Protein AF-A0A0P4WIZ4-F1 (afdb_monomer_lite)

InterPro domains:
  IPR006671 Cyclin, N-terminal [PF00134] (93-213)
  IPR013763 Cyclin-like domain [SM00385] (106-208)
  IPR036915 Cyclin-like superfamily [SSF47954] (73-216)
  IPR043198 Cyclin/Cyclin-like subunit Ssn8 [PTHR10026] (83-232)

Organism: Scylla olivacea (NCBI:txid85551)

Radius of gyration: 21.42 Å; chains: 1; bounding box: 44×54×76 Å

Foldseek 3Di:
DDDDDPPPPVVVVVVCVVVVVVVVVVVLQPDQDPPVPPVVVVVVVVVVVPPPDDDDDDDDDPDPPPDPDLDLDDDDDDPVLVPPAQQVVVPDDPVVVVVLLVVLLVLLVQLCVQVVHDPQLSVLLSSLLVLVRSQHHCVVQPSLLLSLLSSQVSCVVVVNHDDSQSSVQSSVQVVCSSNVHDNDGDDPDPVVVVSSVSSVVSNVVSCVSCVVSSDDDDCLVVVVVVCVVVVVVVPVVVNVVD

Secondary structure (DSSP, 8-state):
--PPP--HHHHHHHHHHHHHHHHHHHHHHHS-------TTHHHHHHHTTS-------PPPP----------SS--PPPGGGTSS-HHHHTT--HHHHHHHHHHHHHHHHHHHHHTT--HHHHHHHHHHHHHHHHHS-TTTS-HHHHHHHHHHHHHHHTT----HHHHHHHHHHHHHHHTT----PPP--HHHHHHHHHHHHHHHHHHHHTTT------THHHHHHHHHHTT-TT-HHHHT--

Structure (mmCIF, N/CA/C/O backbone):
data_AF-A0A0P4WIZ4-F1
#
_entry.id   AF-A0A0P4WIZ4-F1
#
loop_
_atom_site.group_PDB
_atom_site.id
_atom_site.type_symbol
_atom_site.label_atom_id
_atom_site.label_alt_id
_atom_site.label_comp_id
_atom_site.label_asym_id
_atom_site.label_entity_id
_atom_site.label_seq_id
_atom_site.pdbx_PDB_ins_code
_atom_site.Cartn_x
_atom_site.Cartn_y
_atom_site.Cartn_z
_atom_site.occupancy
_atom_site.B_iso_or_equiv
_atom_site.auth_seq_id
_atom_site.auth_comp_id
_atom_site.auth_asym_id
_atom_site.auth_atom_id
_atom_site.pdbx_PDB_model_num
ATOM 1 N N . MET A 1 1 ? -12.189 -2.101 -55.690 1.00 32.00 1 MET A N 1
ATOM 2 C CA . MET A 1 1 ? -12.088 -2.710 -54.347 1.00 32.00 1 MET A CA 1
ATOM 3 C C . MET A 1 1 ? -11.033 -1.960 -53.549 1.00 32.00 1 MET A C 1
ATOM 5 O O . MET A 1 1 ? -9.857 -2.083 -53.854 1.00 32.00 1 MET A O 1
ATOM 9 N N . LYS A 1 2 ? -11.453 -1.114 -52.605 1.00 27.19 2 LYS A N 1
ATOM 10 C CA . LYS A 1 2 ? -10.598 -0.517 -51.571 1.00 27.19 2 LYS A CA 1
ATOM 11 C C . LYS A 1 2 ? -11.363 -0.687 -50.261 1.00 27.19 2 LYS A C 1
ATOM 13 O O . LYS A 1 2 ? -12.400 -0.053 -50.097 1.00 27.19 2 LYS A O 1
ATOM 18 N N . GLU A 1 3 ? -10.903 -1.581 -49.394 1.00 29.23 3 GLU A N 1
ATOM 19 C CA . GLU A 1 3 ? -11.363 -1.649 -48.008 1.00 29.23 3 GLU A CA 1
ATOM 20 C C . GLU A 1 3 ? -10.510 -0.689 -47.179 1.00 29.23 3 GLU A C 1
ATOM 22 O O . GLU A 1 3 ? -9.286 -0.803 -47.111 1.00 29.23 3 GLU A O 1
ATOM 27 N N . SER A 1 4 ? -11.174 0.311 -46.611 1.00 31.19 4 SER A N 1
ATOM 28 C CA . SER A 1 4 ? -10.582 1.344 -45.770 1.00 31.19 4 SER A CA 1
ATOM 29 C C . SER A 1 4 ? -10.621 0.884 -44.312 1.00 31.19 4 SER A C 1
ATOM 31 O O . SER A 1 4 ? -11.685 0.582 -43.778 1.00 31.19 4 SER A O 1
ATOM 33 N N . TYR A 1 5 ? -9.452 0.852 -43.675 1.00 32.22 5 TYR A N 1
ATOM 34 C CA . TYR A 1 5 ? -9.234 0.531 -42.264 1.00 32.22 5 TYR A CA 1
ATOM 35 C C . TYR A 1 5 ? -10.116 1.367 -41.312 1.00 32.22 5 TYR A C 1
ATOM 37 O O . TYR A 1 5 ? -9.926 2.575 -41.164 1.00 32.22 5 TYR A O 1
ATOM 45 N N . VAL A 1 6 ? -11.009 0.701 -40.575 1.00 34.66 6 VAL A N 1
ATOM 46 C CA . VAL A 1 6 ? -11.726 1.243 -39.406 1.00 34.66 6 VAL A CA 1
ATOM 47 C C . VAL A 1 6 ? -10.844 1.048 -38.162 1.00 34.66 6 VAL A C 1
ATOM 49 O O . VAL A 1 6 ? -11.089 0.184 -37.327 1.00 34.66 6 VAL A O 1
ATOM 52 N N . GLY A 1 7 ? -9.735 1.791 -38.079 1.00 33.69 7 GLY A N 1
ATOM 53 C CA . GLY A 1 7 ? -8.765 1.701 -36.970 1.00 33.69 7 GLY A CA 1
ATOM 54 C C . GLY A 1 7 ? -8.746 2.904 -36.016 1.00 33.69 7 GLY A C 1
ATOM 55 O O . GLY A 1 7 ? -8.224 2.803 -34.910 1.00 33.69 7 GLY A O 1
ATOM 56 N N . GLY A 1 8 ? -9.323 4.046 -36.411 1.00 32.72 8 GLY A N 1
ATOM 57 C CA . GLY A 1 8 ? -9.139 5.325 -35.705 1.00 32.72 8 GLY A CA 1
ATOM 58 C C . GLY A 1 8 ? -10.078 5.593 -34.520 1.00 32.72 8 GLY A C 1
ATOM 59 O O . GLY A 1 8 ? -9.739 6.375 -33.627 1.00 32.72 8 GLY A O 1
ATOM 60 N N . ASP A 1 9 ? -11.249 4.954 -34.467 1.00 36.62 9 ASP A N 1
ATOM 61 C CA . ASP A 1 9 ? -12.305 5.351 -33.522 1.00 36.62 9 ASP A CA 1
ATOM 62 C C . ASP A 1 9 ? -12.136 4.764 -32.109 1.00 36.62 9 ASP A C 1
ATOM 64 O O . ASP A 1 9 ? -12.528 5.388 -31.116 1.00 36.62 9 ASP A O 1
ATOM 68 N N . CYS A 1 10 ? -11.474 3.609 -31.969 1.00 36.19 10 CYS A N 1
ATOM 69 C CA . CYS A 1 10 ? -11.287 2.954 -30.668 1.00 36.19 10 CYS A CA 1
ATOM 70 C C . CYS A 1 10 ? -10.219 3.653 -29.800 1.00 36.19 10 CYS A C 1
ATOM 72 O O . CYS A 1 10 ? -10.404 3.822 -28.589 1.00 36.19 10 CYS A O 1
ATOM 74 N N . GLU A 1 11 ? -9.129 4.144 -30.401 1.00 34.72 11 GLU A N 1
ATOM 75 C CA . GLU A 1 11 ? -8.089 4.897 -29.682 1.00 34.72 11 GLU A CA 1
ATOM 76 C C . GLU A 1 11 ? -8.573 6.282 -29.253 1.00 34.72 11 GLU A C 1
ATOM 78 O O . GLU A 1 11 ? -8.335 6.704 -28.117 1.00 34.72 11 GLU A O 1
ATOM 83 N N . ARG A 1 12 ? -9.357 6.955 -30.102 1.00 33.81 12 ARG A N 1
ATOM 84 C CA . ARG A 1 12 ? -9.964 8.254 -29.781 1.00 33.81 12 ARG A CA 1
ATOM 85 C C . ARG A 1 12 ? -10.998 8.131 -28.649 1.00 33.81 12 ARG A C 1
ATOM 87 O O . ARG A 1 12 ? -11.072 9.013 -27.791 1.00 33.81 12 ARG A O 1
ATOM 94 N N . ALA A 1 13 ? -11.720 7.007 -28.564 1.00 36.38 13 ALA A N 1
ATOM 95 C CA . ALA A 1 13 ? -12.626 6.693 -27.454 1.00 36.38 13 ALA A CA 1
ATOM 96 C C . ALA A 1 13 ? -11.893 6.348 -26.139 1.00 36.38 13 ALA A C 1
ATOM 98 O O . ALA A 1 13 ? -12.380 6.694 -25.059 1.00 36.38 13 ALA A O 1
ATOM 99 N N . ARG A 1 14 ? -10.715 5.708 -26.197 1.00 35.19 14 ARG A N 1
ATOM 100 C CA . ARG A 1 14 ? -9.859 5.453 -25.017 1.00 35.19 14 ARG A CA 1
ATOM 101 C C . ARG A 1 14 ? -9.160 6.720 -24.524 1.00 35.19 14 ARG A C 1
ATOM 103 O O . ARG A 1 14 ? -9.081 6.923 -23.313 1.00 35.19 14 ARG A O 1
ATOM 110 N N . GLY A 1 15 ? -8.723 7.589 -25.436 1.00 32.75 15 GLY A N 1
ATOM 111 C CA . GLY A 1 15 ? -8.164 8.909 -25.130 1.00 32.75 15 GLY A CA 1
ATOM 112 C C . GLY A 1 15 ? -9.187 9.829 -24.467 1.00 32.75 15 GLY A C 1
ATOM 113 O O . GLY A 1 15 ? -8.895 10.406 -23.420 1.00 32.75 15 GLY A O 1
ATOM 114 N N . LYS A 1 16 ? -10.424 9.867 -24.986 1.00 33.25 16 LYS A N 1
ATOM 115 C CA . LYS A 1 16 ? -11.542 10.573 -24.342 1.00 33.25 16 LYS A CA 1
ATOM 116 C C . LYS A 1 16 ? -11.893 9.969 -22.982 1.00 33.25 16 LYS A C 1
ATOM 118 O O . LYS A 1 16 ? -11.977 10.721 -22.029 1.00 33.25 16 LYS A O 1
ATOM 123 N N . ARG A 1 17 ? -11.967 8.639 -22.817 1.00 35.09 17 ARG A N 1
ATOM 124 C CA . ARG A 1 17 ? -12.205 8.016 -21.492 1.00 35.09 17 ARG A CA 1
ATOM 125 C C . ARG A 1 17 ? -11.068 8.247 -20.489 1.00 35.09 17 ARG A C 1
ATOM 127 O O . ARG A 1 17 ? -11.355 8.388 -19.310 1.00 35.09 17 ARG A O 1
ATOM 134 N N . ARG A 1 18 ? -9.799 8.312 -20.912 1.00 33.69 18 ARG A N 1
ATOM 135 C CA . ARG A 1 18 ? -8.653 8.658 -20.042 1.00 33.69 18 ARG A CA 1
ATOM 136 C C . ARG A 1 18 ? -8.609 10.142 -19.685 1.00 33.69 18 ARG A C 1
ATOM 138 O O . ARG A 1 18 ? -8.326 10.457 -18.538 1.00 33.69 18 ARG A O 1
ATOM 145 N N . SER A 1 19 ? -8.890 11.031 -20.638 1.00 32.50 19 SER A N 1
ATOM 146 C CA . SER A 1 19 ? -8.990 12.478 -20.406 1.00 32.50 19 SER A CA 1
ATOM 147 C C . SER A 1 19 ? -10.199 12.814 -19.537 1.00 32.50 19 SER A C 1
ATOM 149 O O . SER A 1 19 ? -10.074 13.612 -18.622 1.00 32.50 19 SER A O 1
ATOM 151 N N . GLN A 1 20 ? -11.323 12.130 -19.741 1.00 34.91 20 GLN A N 1
ATOM 152 C CA . GLN A 1 20 ? -12.536 12.281 -18.949 1.00 34.91 20 GLN A CA 1
ATOM 153 C C . GLN A 1 20 ? -12.377 11.639 -17.570 1.00 34.91 20 GLN A C 1
ATOM 155 O O . GLN A 1 20 ? -12.787 12.254 -16.607 1.00 34.91 20 GLN A O 1
ATOM 160 N N . ARG A 1 21 ? -11.667 10.506 -17.426 1.00 40.16 21 ARG A N 1
ATOM 161 C CA . ARG A 1 21 ? -11.271 9.965 -16.110 1.00 40.16 21 ARG A CA 1
ATOM 162 C C . ARG A 1 21 ? -10.262 10.849 -15.385 1.00 40.16 21 ARG A C 1
ATOM 164 O O . ARG A 1 21 ? -10.418 11.003 -14.188 1.00 40.16 21 ARG A O 1
ATOM 171 N N . ARG A 1 22 ? -9.279 11.450 -16.074 1.00 34.66 22 ARG A N 1
ATOM 172 C CA . ARG A 1 22 ? -8.368 12.457 -15.491 1.00 34.66 22 ARG A CA 1
ATOM 173 C C . ARG A 1 22 ? -9.123 13.716 -15.077 1.00 34.66 22 ARG A C 1
ATOM 175 O O . ARG A 1 22 ? -8.938 14.151 -13.962 1.00 34.66 22 ARG A O 1
ATOM 182 N N . ALA A 1 23 ? -10.039 14.220 -15.901 1.00 33.41 23 ALA A N 1
ATOM 183 C CA . ALA A 1 23 ? -10.891 15.355 -15.554 1.00 33.41 23 ALA A CA 1
ATOM 184 C C . ALA A 1 23 ? -11.887 15.023 -14.426 1.00 33.41 23 ALA A C 1
ATOM 186 O O . ALA A 1 23 ? -12.149 15.872 -13.587 1.00 33.41 23 ALA A O 1
ATOM 187 N N . SER A 1 24 ? -12.408 13.791 -14.354 1.00 34.28 24 SER A N 1
ATOM 188 C CA . SER A 1 24 ? -13.222 13.301 -13.233 1.00 34.28 24 SER A CA 1
ATOM 189 C C . SER A 1 24 ? -12.393 13.116 -11.961 1.00 34.28 24 SER A C 1
ATOM 191 O O . SER A 1 24 ? -12.887 13.416 -10.883 1.00 34.28 24 SER A O 1
ATOM 193 N N . LEU A 1 25 ? -11.139 12.668 -12.077 1.00 37.59 25 LEU A N 1
ATOM 194 C CA . LEU A 1 25 ? -10.172 12.578 -10.980 1.00 37.59 25 LEU A CA 1
ATOM 195 C C . LEU A 1 25 ? -9.767 13.963 -10.480 1.00 37.59 25 LEU A C 1
ATOM 197 O O . LEU A 1 25 ? -9.796 14.187 -9.279 1.00 37.59 25 LEU A O 1
ATOM 201 N N . ASP A 1 26 ? -9.484 14.907 -11.374 1.00 33.28 26 ASP A N 1
ATOM 202 C CA . ASP A 1 26 ? -9.168 16.298 -11.042 1.00 33.28 26 ASP A CA 1
ATOM 203 C C . ASP A 1 26 ? -10.401 17.024 -10.465 1.00 33.28 26 ASP A C 1
ATOM 205 O O . ASP A 1 26 ? -10.274 17.820 -9.534 1.00 33.28 26 ASP A O 1
ATOM 209 N N . ALA A 1 27 ? -11.617 16.695 -10.918 1.00 36.16 27 ALA A N 1
ATOM 210 C CA . ALA A 1 27 ? -12.875 17.143 -10.307 1.00 36.16 27 ALA A CA 1
ATOM 211 C C . ALA A 1 27 ? -13.125 16.514 -8.917 1.00 36.16 27 ALA A C 1
ATOM 213 O O . ALA A 1 27 ? -13.600 17.195 -8.007 1.00 36.16 27 ALA A O 1
ATOM 214 N N . LEU A 1 28 ? -12.757 15.244 -8.711 1.00 37.84 28 LEU A N 1
ATOM 215 C CA . LEU A 1 28 ? -12.776 14.560 -7.406 1.00 37.84 28 LEU A CA 1
ATOM 216 C C . LEU A 1 28 ? -11.660 15.045 -6.459 1.00 37.84 28 LEU A C 1
ATOM 218 O O . LEU A 1 28 ? -11.806 14.940 -5.243 1.00 37.84 28 LEU A O 1
ATOM 222 N N . LEU A 1 29 ? -10.559 15.572 -7.000 1.00 37.12 29 LEU A N 1
ATOM 223 C CA . LEU A 1 29 ? -9.409 16.114 -6.265 1.00 37.12 29 LEU A CA 1
ATOM 224 C C . LEU A 1 29 ? -9.559 17.610 -5.931 1.00 37.12 29 LEU A C 1
ATOM 226 O O . LEU A 1 29 ? -8.948 18.065 -4.967 1.00 37.12 29 LEU A O 1
ATOM 230 N N . SER A 1 30 ? -10.363 18.364 -6.693 1.00 32.72 30 SER A N 1
ATOM 231 C CA . SER A 1 30 ? -10.666 19.792 -6.464 1.00 32.72 30 SER A CA 1
ATOM 232 C C . SER A 1 30 ? -11.933 20.037 -5.643 1.00 32.72 30 SER A C 1
ATOM 234 O O . SER A 1 30 ? -12.129 21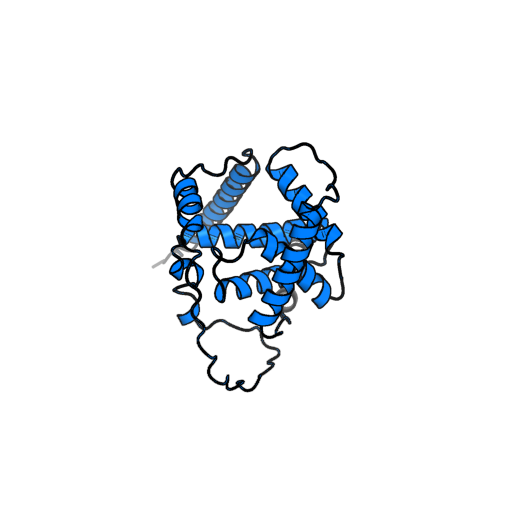.133 -5.119 1.00 32.72 30 SER A O 1
ATOM 236 N N . SER A 1 31 ? -12.782 19.024 -5.484 1.00 28.67 31 SER A N 1
ATOM 237 C CA . SER A 1 31 ? -13.931 19.102 -4.589 1.00 28.67 31 SER A CA 1
ATOM 238 C C . SER A 1 31 ? -13.449 18.934 -3.143 1.00 28.67 31 SER A C 1
ATOM 240 O O . SER A 1 31 ? -12.803 17.923 -2.850 1.00 28.67 31 SER A O 1
ATOM 242 N N . PRO A 1 32 ? -13.758 19.856 -2.205 1.00 29.59 32 PRO A N 1
ATOM 243 C CA . PRO A 1 32 ? -13.572 19.558 -0.790 1.00 29.59 32 PRO A CA 1
ATOM 244 C C . PRO A 1 32 ? -14.355 18.277 -0.517 1.00 29.59 32 PRO A C 1
ATOM 246 O O . PRO A 1 32 ? -15.504 18.192 -0.946 1.00 29.59 32 PRO A O 1
ATOM 249 N N . LEU A 1 33 ? -13.718 17.285 0.116 1.00 33.72 33 LEU A N 1
ATOM 250 C CA . LEU A 1 33 ? -14.266 15.974 0.486 1.00 33.72 33 LEU A CA 1
ATOM 251 C C . LEU A 1 33 ? -15.631 16.092 1.193 1.00 33.72 33 LEU A C 1
ATOM 253 O O . LEU A 1 33 ? -15.787 15.875 2.392 1.00 33.72 33 LEU A O 1
ATOM 257 N N . THR A 1 34 ? -16.670 16.352 0.419 1.00 28.61 34 THR A N 1
ATOM 258 C CA . THR A 1 34 ? -17.903 15.628 0.556 1.00 28.61 34 THR A CA 1
ATOM 259 C C . THR A 1 34 ? -17.571 14.277 -0.052 1.00 28.61 34 THR A C 1
ATOM 261 O O . THR A 1 34 ? -17.465 14.102 -1.261 1.00 28.61 34 THR A O 1
ATOM 264 N N . LEU A 1 35 ? -17.377 13.285 0.824 1.00 36.03 35 LEU A N 1
ATOM 265 C CA . LEU A 1 35 ? -17.921 11.961 0.535 1.00 36.03 35 LEU A CA 1
ATOM 266 C C . LEU A 1 35 ? -19.219 12.195 -0.252 1.00 36.03 35 LEU A C 1
ATOM 268 O O . LEU A 1 35 ? -20.008 13.021 0.231 1.00 36.03 35 LEU A O 1
ATOM 272 N N . PRO A 1 36 ? -19.493 11.539 -1.396 1.00 30.81 36 PRO A N 1
ATOM 273 C CA . PRO A 1 36 ? -20.876 11.459 -1.820 1.00 30.81 36 PRO A CA 1
ATOM 274 C C . PRO A 1 36 ? -21.610 10.941 -0.585 1.00 30.81 36 PRO A C 1
ATOM 276 O O . PRO A 1 36 ? -21.360 9.826 -0.116 1.00 30.81 36 PRO A O 1
ATOM 279 N N . ARG A 1 37 ? -22.400 11.818 0.049 1.00 38.72 37 ARG A N 1
ATOM 280 C CA . ARG A 1 37 ? -23.308 11.463 1.131 1.00 38.72 37 ARG A CA 1
ATOM 281 C C . ARG A 1 37 ? -24.339 10.596 0.435 1.00 38.72 37 ARG A C 1
ATOM 283 O O . ARG A 1 37 ? -25.417 11.057 0.100 1.00 38.72 37 ARG A O 1
ATOM 290 N N . CYS A 1 38 ? -23.981 9.349 0.157 1.00 32.97 38 CYS A N 1
ATOM 291 C CA . CYS A 1 38 ? -24.933 8.301 -0.084 1.00 32.97 38 CYS A CA 1
ATOM 292 C C . CYS A 1 38 ? -25.614 8.122 1.274 1.00 32.97 38 CYS A C 1
ATOM 294 O O . CYS A 1 38 ? -24.966 7.627 2.202 1.00 32.97 38 CYS A O 1
ATOM 296 N N . PRO A 1 39 ? -26.893 8.506 1.436 1.00 39.84 39 PRO A N 1
ATOM 297 C CA . PRO A 1 39 ? -27.615 8.324 2.698 1.00 39.84 39 PRO A CA 1
ATOM 298 C C . PRO A 1 39 ? -27.740 6.839 3.105 1.00 39.84 39 PRO A C 1
ATOM 300 O O . PRO A 1 39 ? -28.238 6.524 4.179 1.00 39.84 39 PRO A O 1
ATOM 303 N N . LYS A 1 40 ? -27.246 5.914 2.268 1.00 41.59 40 LYS A N 1
ATOM 304 C CA . LYS A 1 40 ? -27.151 4.474 2.526 1.00 41.59 40 LYS A CA 1
ATOM 305 C C . LYS A 1 40 ? -25.872 4.048 3.275 1.00 41.59 40 LYS A C 1
ATOM 307 O O . LYS A 1 40 ? -25.871 2.981 3.876 1.00 41.59 40 LYS A O 1
ATOM 312 N N . LEU A 1 41 ? -24.810 4.867 3.317 1.00 40.31 41 LEU A N 1
ATOM 313 C CA . LEU A 1 41 ? -23.560 4.532 4.031 1.00 40.31 41 LEU A CA 1
ATOM 314 C C . LEU A 1 41 ? -23.673 4.717 5.554 1.00 40.31 41 LEU A C 1
ATOM 316 O O . LEU A 1 41 ? -23.051 3.972 6.310 1.00 40.31 41 LEU A O 1
ATOM 320 N N . SER A 1 42 ? -24.513 5.649 6.017 1.00 38.06 42 SER A N 1
ATOM 321 C CA . SER A 1 42 ? -24.849 5.791 7.442 1.00 38.06 42 SER A CA 1
ATOM 322 C C . SER A 1 42 ? -25.664 4.609 7.974 1.00 38.06 42 SER A C 1
ATOM 324 O O . SER A 1 42 ? -25.533 4.265 9.144 1.00 38.06 42 SER A O 1
ATOM 326 N N . LEU A 1 43 ? -26.452 3.954 7.114 1.00 39.94 43 LEU A N 1
ATOM 327 C CA . LEU A 1 43 ? -27.224 2.753 7.452 1.00 39.94 43 LEU A CA 1
ATOM 328 C C . LEU A 1 43 ? -26.325 1.514 7.567 1.00 39.94 43 LEU A C 1
ATOM 330 O O . LEU A 1 43 ? -26.411 0.795 8.559 1.00 39.94 43 LEU A O 1
ATOM 334 N N . ILE A 1 44 ? -25.367 1.348 6.649 1.00 44.31 44 ILE A N 1
ATOM 335 C CA . ILE A 1 44 ? -24.394 0.245 6.694 1.00 44.31 44 ILE A CA 1
ATOM 336 C C . ILE A 1 44 ? -23.470 0.370 7.922 1.00 44.31 44 ILE A C 1
ATOM 338 O O . ILE A 1 44 ? -23.211 -0.622 8.600 1.00 44.31 44 ILE A O 1
ATOM 342 N N . LEU A 1 45 ? -23.039 1.584 8.293 1.00 42.00 45 LEU A N 1
ATOM 343 C CA . LEU A 1 45 ? -22.221 1.804 9.500 1.00 42.00 45 LEU A CA 1
ATOM 344 C C . LEU A 1 45 ? -22.979 1.572 10.818 1.00 42.00 45 LEU A C 1
ATOM 346 O O . LEU A 1 45 ? -22.350 1.254 11.831 1.00 42.00 45 LEU A O 1
ATOM 350 N N . LEU A 1 46 ? -24.307 1.727 10.821 1.00 43.81 46 LEU A N 1
ATOM 351 C CA . LEU A 1 46 ? -25.144 1.444 11.988 1.00 43.81 46 LEU A CA 1
ATOM 352 C C . LEU A 1 46 ? -25.512 -0.048 12.073 1.00 43.81 46 LEU A C 1
ATOM 354 O O . LEU A 1 46 ? -25.531 -0.607 13.167 1.00 43.81 46 LEU A O 1
ATOM 358 N N . GLN A 1 47 ? -25.702 -0.721 10.934 1.00 35.47 47 GLN A N 1
ATOM 359 C CA . GLN A 1 47 ? -25.966 -2.165 10.870 1.00 35.47 47 GLN A CA 1
ATOM 360 C C . GLN A 1 47 ? -24.717 -3.012 11.179 1.00 35.47 47 GLN A C 1
ATOM 362 O O . GLN A 1 47 ? -24.834 -4.063 11.808 1.00 35.47 47 GLN A O 1
ATOM 367 N N . LEU A 1 48 ? -23.506 -2.532 10.863 1.00 43.94 48 LEU A N 1
ATOM 368 C CA . LEU A 1 48 ? -22.255 -3.238 11.190 1.00 43.94 48 LEU A CA 1
ATOM 369 C C . LEU A 1 48 ? -21.883 -3.241 12.685 1.00 43.94 48 LEU A C 1
ATOM 371 O O . LEU A 1 48 ? -21.018 -4.018 13.087 1.00 43.94 48 LEU A O 1
ATOM 375 N N . LYS A 1 49 ? -22.524 -2.419 13.528 1.00 37.72 49 LYS A N 1
ATOM 376 C CA . LYS A 1 49 ? -22.298 -2.439 14.987 1.00 37.72 49 LYS A CA 1
ATOM 377 C C . LYS A 1 49 ? -23.068 -3.544 15.720 1.00 37.72 49 LYS A C 1
ATOM 379 O O . LYS A 1 49 ? -22.782 -3.775 16.890 1.00 37.72 49 LYS A O 1
ATOM 384 N N . MET A 1 50 ? -24.005 -4.231 15.060 1.00 33.84 50 MET A N 1
ATOM 385 C CA . MET A 1 50 ? -24.891 -5.218 15.700 1.00 33.84 50 MET A CA 1
ATOM 386 C C . MET A 1 50 ? -24.521 -6.686 15.422 1.00 33.84 50 MET A C 1
ATOM 388 O O . MET A 1 50 ? -25.090 -7.574 16.042 1.00 33.84 50 MET A O 1
ATOM 392 N N . ALA A 1 51 ? -23.547 -6.974 14.552 1.00 32.62 51 ALA A N 1
ATOM 393 C CA . ALA A 1 51 ? -23.178 -8.351 14.180 1.00 32.62 51 ALA A CA 1
ATOM 394 C C . ALA A 1 51 ? -22.027 -8.955 15.018 1.00 32.62 51 ALA A C 1
ATOM 396 O O . ALA A 1 51 ? -21.399 -9.928 14.607 1.00 32.62 51 ALA A O 1
ATOM 397 N N . ALA A 1 52 ? -21.715 -8.371 16.179 1.00 34.50 52 ALA A N 1
ATOM 398 C CA . ALA A 1 52 ? -20.589 -8.770 17.024 1.00 34.50 52 ALA A CA 1
ATOM 399 C C . ALA A 1 52 ? -21.036 -9.450 18.331 1.00 34.50 52 ALA A C 1
ATOM 401 O O . ALA A 1 52 ? -20.592 -9.062 19.405 1.00 34.50 52 ALA A O 1
ATOM 402 N N . THR A 1 53 ? -21.884 -10.476 18.256 1.00 31.12 53 THR A N 1
ATOM 403 C CA . THR A 1 53 ? -22.069 -11.441 19.356 1.00 31.12 53 THR A CA 1
ATOM 404 C C . THR A 1 53 ? -22.282 -12.836 18.783 1.00 31.12 53 THR A C 1
ATOM 406 O O . THR A 1 53 ? -23.273 -13.076 18.102 1.00 31.12 53 THR A O 1
ATOM 409 N N . GLY A 1 54 ? -21.343 -13.745 19.050 1.00 28.11 54 GLY A N 1
ATOM 410 C CA . GLY A 1 54 ? -21.419 -15.139 18.607 1.00 28.11 54 GLY A CA 1
ATOM 411 C C . GLY A 1 54 ? -20.048 -15.802 18.510 1.00 28.11 54 GLY A C 1
ATOM 412 O O . GLY A 1 54 ? -19.554 -16.067 17.420 1.00 28.11 54 GLY A O 1
ATOM 413 N N . THR A 1 55 ? -19.396 -16.017 19.651 1.00 36.84 55 THR A N 1
ATOM 414 C CA . THR A 1 55 ? -18.250 -16.924 19.773 1.00 36.84 55 THR A CA 1
ATOM 415 C C . THR A 1 55 ? -18.751 -18.359 19.868 1.00 36.84 55 THR A C 1
ATOM 417 O O . THR A 1 55 ? -19.335 -18.714 20.886 1.00 36.84 55 THR A O 1
ATOM 420 N N . GLU A 1 56 ? -18.442 -19.192 18.876 1.00 28.52 56 GLU A N 1
ATOM 421 C CA . GLU A 1 56 ? -18.360 -20.641 19.068 1.00 28.52 56 GLU A CA 1
ATOM 422 C C . GLU A 1 56 ? -16.985 -21.144 18.627 1.00 28.52 56 GLU A C 1
ATOM 424 O O . GLU A 1 56 ? -16.481 -20.838 17.543 1.00 28.52 56 GLU A O 1
ATOM 429 N N . ALA A 1 57 ? -16.342 -21.867 19.540 1.00 36.31 57 ALA A N 1
ATOM 430 C CA . ALA A 1 57 ? -15.027 -22.447 19.368 1.00 36.31 57 ALA A CA 1
ATOM 431 C C . ALA A 1 57 ? -15.146 -23.758 18.578 1.00 36.31 57 ALA A C 1
ATOM 433 O O . ALA A 1 57 ? -15.589 -24.770 19.111 1.00 36.31 57 ALA A O 1
ATOM 434 N N . MET A 1 58 ? -14.702 -23.755 17.320 1.00 33.31 58 MET A N 1
ATOM 435 C CA . MET A 1 58 ? -14.451 -24.982 16.561 1.00 33.31 58 MET A CA 1
ATOM 436 C C . MET A 1 58 ? -12.948 -25.254 16.485 1.00 33.31 58 MET A C 1
ATOM 438 O O . MET A 1 58 ? -12.168 -24.417 16.024 1.00 33.31 58 MET A O 1
ATOM 442 N N . ASN A 1 59 ? -12.559 -26.449 16.938 1.00 40.84 59 ASN A N 1
ATOM 443 C CA . ASN A 1 59 ? -11.207 -26.989 16.830 1.00 40.84 59 ASN A CA 1
ATOM 444 C C . ASN A 1 59 ? -10.700 -26.915 15.376 1.00 40.84 59 ASN A C 1
ATOM 446 O O . ASN A 1 59 ? -11.413 -27.353 14.468 1.00 40.84 59 ASN A O 1
ATOM 450 N N . PRO A 1 60 ? -9.483 -26.397 15.117 1.00 46.38 60 PRO A N 1
ATOM 451 C CA . PRO A 1 60 ? -8.974 -26.312 13.757 1.00 46.38 60 PRO A CA 1
ATOM 452 C C . PRO A 1 60 ? -8.597 -27.714 13.248 1.00 46.38 60 PRO A C 1
ATOM 454 O O . PRO A 1 60 ? -7.804 -28.397 13.901 1.00 46.38 60 PRO A O 1
ATOM 457 N N . PRO A 1 61 ? -9.094 -28.154 12.077 1.00 45.06 61 PRO A N 1
ATOM 458 C CA . PRO A 1 61 ? -8.601 -29.374 11.454 1.00 45.06 61 PRO A CA 1
ATOM 459 C C . PRO A 1 61 ? -7.119 -29.200 11.108 1.00 45.06 61 PRO A C 1
ATOM 461 O O . PRO A 1 61 ? -6.693 -28.128 10.661 1.00 45.06 61 PRO A O 1
ATOM 464 N N . ALA A 1 62 ? -6.330 -30.252 11.338 1.00 44.91 62 ALA A N 1
ATOM 465 C CA . ALA A 1 62 ? -4.894 -30.274 11.092 1.00 44.91 62 ALA A CA 1
ATOM 466 C C . ALA A 1 62 ? -4.590 -29.791 9.664 1.00 44.91 62 ALA A C 1
ATOM 468 O O . ALA A 1 62 ? -4.912 -30.454 8.674 1.00 44.91 62 ALA A O 1
ATOM 469 N N . LYS A 1 63 ? -3.992 -28.601 9.551 1.00 52.88 63 LYS A N 1
ATOM 470 C CA . LYS A 1 63 ? -3.585 -28.039 8.265 1.00 52.88 63 LYS A CA 1
ATOM 471 C C . LYS A 1 63 ? -2.477 -28.912 7.690 1.00 52.88 63 LYS A C 1
ATOM 473 O O . LYS A 1 63 ? -1.345 -28.857 8.156 1.00 52.88 63 LYS A O 1
ATOM 478 N N . LYS A 1 64 ? -2.791 -29.680 6.645 1.00 48.81 64 LYS A N 1
ATOM 479 C CA . LYS A 1 64 ? -1.777 -30.179 5.712 1.00 48.81 64 LYS A CA 1
ATOM 480 C C . LYS A 1 64 ? -1.098 -28.953 5.107 1.00 48.81 64 LYS A C 1
ATOM 482 O O . LYS A 1 64 ? -1.699 -28.245 4.301 1.00 48.81 64 LYS A O 1
ATOM 487 N N . TYR A 1 65 ? 0.117 -28.654 5.550 1.00 52.75 65 TYR A N 1
ATOM 488 C CA . TYR A 1 65 ? 0.936 -27.636 4.912 1.00 52.75 65 TYR A CA 1
ATOM 489 C C . TYR A 1 65 ? 1.294 -28.171 3.524 1.00 52.75 65 TYR A C 1
ATOM 491 O O . TYR A 1 65 ? 2.032 -29.146 3.403 1.00 52.75 65 TYR A O 1
ATOM 499 N N . GLY A 1 66 ? 0.688 -27.596 2.482 1.00 59.75 66 GLY A N 1
ATOM 500 C CA . GLY A 1 66 ? 1.086 -27.871 1.105 1.00 59.75 66 GLY A CA 1
ATOM 501 C C . GLY A 1 66 ? 2.564 -27.531 0.926 1.00 59.75 66 GLY A C 1
ATOM 502 O O . GLY A 1 66 ? 3.066 -26.606 1.567 1.00 59.75 66 GLY A O 1
ATOM 503 N N . SER A 1 67 ? 3.266 -28.286 0.082 1.00 50.78 67 SER A N 1
ATOM 504 C CA . SER A 1 67 ? 4.650 -27.991 -0.290 1.00 50.78 67 SER A CA 1
ATOM 505 C C . SER A 1 67 ? 4.758 -26.533 -0.741 1.00 50.78 67 SER A C 1
ATOM 507 O O . SER A 1 67 ? 4.097 -26.131 -1.702 1.00 50.78 67 SER A O 1
ATOM 509 N N . VAL A 1 68 ? 5.558 -25.731 -0.037 1.00 57.72 68 VAL A N 1
ATOM 510 C CA . VAL A 1 68 ? 5.760 -24.323 -0.385 1.00 57.72 68 VAL A CA 1
ATOM 511 C C . VAL A 1 68 ? 6.693 -24.272 -1.589 1.00 57.72 68 VAL A C 1
ATOM 513 O O . VAL A 1 68 ? 7.911 -24.331 -1.453 1.00 57.72 68 VAL A O 1
ATOM 516 N N . VAL A 1 69 ? 6.112 -24.194 -2.782 1.00 59.78 69 VAL A N 1
ATOM 517 C CA . VAL A 1 69 ? 6.862 -23.950 -4.013 1.00 59.78 69 VAL A CA 1
ATOM 518 C C . VAL A 1 69 ? 7.105 -22.446 -4.108 1.00 59.78 69 VAL A C 1
ATOM 520 O O . VAL A 1 69 ? 6.210 -21.681 -4.458 1.00 59.78 69 VAL A O 1
ATOM 523 N N . ILE A 1 70 ? 8.312 -22.009 -3.748 1.00 59.56 70 ILE A N 1
ATOM 524 C CA . ILE A 1 70 ? 8.747 -20.618 -3.922 1.00 59.56 70 ILE A CA 1
ATOM 525 C C . ILE A 1 70 ? 9.257 -20.472 -5.357 1.00 59.56 70 ILE A C 1
ATOM 527 O O . ILE A 1 70 ? 10.457 -20.493 -5.620 1.00 59.56 70 ILE A O 1
ATOM 531 N N . THR A 1 71 ? 8.343 -20.375 -6.317 1.00 60.53 71 THR A N 1
ATOM 532 C CA . THR A 1 71 ? 8.708 -20.011 -7.688 1.00 60.53 71 THR A CA 1
ATOM 533 C C . THR A 1 71 ? 9.080 -18.531 -7.744 1.00 60.53 71 THR A C 1
ATOM 535 O O . THR A 1 71 ? 8.366 -17.675 -7.232 1.00 60.53 71 THR A O 1
ATOM 538 N N . LEU A 1 72 ? 10.188 -18.218 -8.418 1.00 61.06 72 LEU A N 1
ATOM 539 C CA . LEU A 1 72 ? 10.655 -16.851 -8.707 1.00 61.06 72 LEU A CA 1
ATOM 540 C C . LEU A 1 72 ? 9.767 -16.108 -9.725 1.00 61.06 72 LEU A C 1
ATOM 542 O O . LEU A 1 72 ? 10.127 -15.030 -10.202 1.00 61.06 72 LEU A O 1
ATOM 546 N N . GLU A 1 73 ? 8.656 -16.703 -10.137 1.00 64.06 73 GLU A N 1
ATOM 547 C CA . GLU A 1 73 ? 7.715 -16.144 -11.099 1.00 64.06 73 GLU A CA 1
ATOM 548 C C . GLU A 1 73 ? 6.664 -15.286 -10.398 1.00 64.06 73 GLU A C 1
ATOM 550 O O . GLU A 1 73 ? 6.376 -15.443 -9.211 1.00 64.06 73 GLU A O 1
ATOM 555 N N . ASN A 1 74 ? 6.081 -14.346 -11.139 1.00 66.44 74 ASN A N 1
ATOM 556 C CA . ASN A 1 74 ? 4.982 -13.558 -10.604 1.00 66.44 74 ASN A CA 1
ATOM 557 C C . ASN A 1 74 ? 3.777 -14.472 -10.375 1.00 66.44 74 ASN A C 1
ATOM 559 O O . ASN A 1 74 ? 3.304 -15.112 -11.307 1.00 66.44 74 ASN A O 1
ATOM 563 N N . VAL A 1 75 ? 3.253 -14.483 -9.148 1.00 69.62 75 VAL A N 1
ATOM 564 C CA . VAL A 1 75 ? 2.029 -15.218 -8.816 1.00 69.62 75 VAL A CA 1
ATOM 565 C C . VAL A 1 75 ? 0.873 -14.652 -9.642 1.00 69.62 75 VAL A C 1
ATOM 567 O O . VAL A 1 75 ? 0.408 -13.538 -9.382 1.00 69.62 75 VAL A O 1
ATOM 570 N N . LEU A 1 76 ? 0.439 -15.411 -10.649 1.00 71.75 76 LEU A N 1
ATOM 571 C CA . LEU A 1 76 ? -0.768 -15.133 -11.418 1.00 71.75 76 LEU A CA 1
ATOM 572 C C . LEU A 1 76 ? -1.962 -15.751 -10.691 1.00 71.75 76 LEU A C 1
ATOM 574 O O . LEU A 1 76 ? -1.927 -16.910 -10.276 1.00 71.75 76 LEU A O 1
ATOM 578 N N . LEU A 1 77 ? -3.014 -14.958 -10.506 1.00 71.88 77 LEU A N 1
ATOM 579 C CA . LEU A 1 77 ? -4.273 -15.456 -9.965 1.00 71.88 77 LEU A CA 1
ATOM 580 C C . LEU A 1 77 ? -5.012 -16.221 -11.070 1.00 71.88 77 LEU A C 1
ATOM 582 O O . LEU A 1 77 ? -5.141 -15.686 -12.173 1.00 71.88 77 LEU A O 1
ATOM 586 N N . PRO A 1 78 ? -5.499 -17.443 -10.795 1.00 71.81 78 PRO A N 1
ATOM 587 C CA . PRO A 1 78 ? -6.308 -18.177 -11.756 1.00 71.81 78 PRO A CA 1
ATOM 588 C C . PRO A 1 78 ? -7.625 -17.413 -12.008 1.00 71.81 78 PRO A C 1
ATOM 590 O O . PRO A 1 78 ? -8.140 -16.773 -11.079 1.00 71.81 78 PRO A O 1
ATOM 593 N N . PRO A 1 79 ? -8.155 -17.418 -13.245 1.00 68.31 79 PRO A N 1
ATOM 594 C CA . PRO A 1 79 ? -9.254 -16.541 -13.646 1.00 68.31 79 PRO A CA 1
ATOM 595 C C . PRO A 1 79 ? -10.540 -16.784 -12.847 1.00 68.31 79 PRO A C 1
ATOM 597 O O . PRO A 1 79 ? -11.301 -15.850 -12.607 1.00 68.31 79 PRO A O 1
ATOM 600 N N . GLU A 1 80 ? -10.742 -17.996 -12.335 1.00 71.12 80 GLU A N 1
ATOM 601 C CA . GLU A 1 80 ? -11.892 -18.369 -11.507 1.00 71.12 80 GLU A CA 1
ATOM 602 C C . GLU A 1 80 ? -11.884 -17.661 -10.144 1.00 71.12 80 GLU A C 1
ATOM 604 O O . GLU A 1 80 ? -12.925 -17.508 -9.511 1.00 71.12 80 GLU A O 1
ATOM 609 N N . LYS A 1 81 ? -10.715 -17.198 -9.679 1.00 69.19 81 LYS A N 1
ATOM 610 C CA . LYS A 1 81 ? -10.581 -16.417 -8.437 1.00 69.19 81 LYS A CA 1
ATOM 611 C C . LYS A 1 81 ? -10.703 -14.909 -8.652 1.00 69.19 81 LYS A C 1
ATOM 613 O O . LYS A 1 81 ? -10.671 -14.164 -7.674 1.00 69.19 81 LYS A O 1
ATOM 618 N N . LEU A 1 82 ? -10.823 -14.445 -9.898 1.00 70.69 82 LEU A N 1
ATOM 619 C CA . LEU A 1 82 ? -11.039 -13.026 -10.197 1.00 70.69 82 LEU A CA 1
ATOM 620 C C . LEU A 1 82 ? -12.498 -12.613 -9.955 1.00 70.69 82 LEU A C 1
ATOM 622 O O . LEU A 1 82 ? -12.747 -11.459 -9.612 1.00 70.69 82 LEU A O 1
ATOM 626 N N . SER A 1 83 ? -13.444 -13.549 -10.084 1.00 74.44 83 SER A N 1
ATOM 627 C CA . SER A 1 83 ? -14.871 -13.317 -9.852 1.00 74.44 83 SER A CA 1
ATOM 628 C C . SER A 1 83 ? -15.567 -14.587 -9.337 1.00 74.44 83 SER A C 1
ATOM 630 O O . SER A 1 83 ? -15.509 -15.602 -10.033 1.00 74.44 83 SER A O 1
ATOM 632 N N . PRO A 1 84 ? -16.271 -14.553 -8.188 1.00 77.94 84 PRO A N 1
ATOM 633 C CA . PRO A 1 84 ? -16.548 -13.382 -7.353 1.00 77.94 84 PRO A CA 1
ATOM 634 C C . PRO A 1 84 ? -15.389 -13.023 -6.411 1.00 77.94 84 PRO A C 1
ATOM 636 O O . PRO A 1 84 ? -14.834 -13.890 -5.729 1.00 77.94 84 PRO A O 1
ATOM 639 N N . SER A 1 85 ? -15.061 -11.730 -6.329 1.00 84.56 85 SER A N 1
ATOM 640 C CA . SER A 1 85 ? -14.049 -11.223 -5.399 1.00 84.56 85 SER A CA 1
ATOM 641 C C . SER A 1 85 ? -14.506 -11.411 -3.938 1.00 84.56 85 SER A C 1
ATOM 643 O O . SER A 1 85 ? -15.709 -11.405 -3.654 1.00 84.56 85 SER A O 1
ATOM 645 N N . PRO A 1 86 ? -13.585 -11.523 -2.963 1.00 86.50 86 PRO A N 1
ATOM 646 C CA . PRO A 1 86 ? -13.963 -11.576 -1.549 1.00 86.50 86 PRO A CA 1
ATOM 647 C C . PRO A 1 86 ? -14.760 -10.347 -1.084 1.00 86.50 86 PRO A C 1
ATOM 649 O O . PRO A 1 86 ? -15.567 -10.450 -0.166 1.00 86.50 86 PRO A O 1
ATOM 652 N N . SER A 1 87 ? -14.543 -9.182 -1.705 1.00 86.19 87 SER A N 1
ATOM 653 C CA . SER A 1 87 ? -15.295 -7.959 -1.397 1.00 86.19 87 SER A CA 1
ATOM 654 C C . SER A 1 87 ? -16.726 -8.023 -1.935 1.00 86.19 87 SER A C 1
ATOM 656 O O . SER A 1 87 ? -17.649 -7.611 -1.238 1.00 86.19 87 SER A O 1
ATOM 658 N N . GLN A 1 88 ? -16.922 -8.589 -3.130 1.00 86.69 88 GLN A N 1
ATOM 659 C CA . GLN A 1 88 ? -18.249 -8.827 -3.710 1.00 86.69 88 GLN A CA 1
ATOM 660 C C . GLN A 1 88 ? -19.057 -9.822 -2.874 1.00 86.69 88 GLN A C 1
ATOM 662 O O . GLN A 1 88 ? -20.248 -9.619 -2.658 1.00 86.69 88 GLN A O 1
ATOM 667 N N . GLN A 1 89 ? -18.407 -10.865 -2.348 1.00 86.88 89 GLN A N 1
ATOM 668 C CA . GLN A 1 89 ? -19.046 -11.829 -1.442 1.00 86.88 89 GLN A CA 1
ATOM 669 C C . GLN A 1 89 ? -19.523 -11.177 -0.134 1.00 86.88 89 GLN A C 1
ATOM 671 O O . GLN A 1 89 ? -20.548 -11.574 0.410 1.00 86.88 89 GLN A O 1
ATOM 676 N N . ASP A 1 90 ? -18.816 -10.148 0.341 1.00 86.75 90 ASP A N 1
ATOM 677 C CA . ASP A 1 90 ? -19.215 -9.334 1.496 1.00 86.75 90 ASP A CA 1
ATOM 678 C C . ASP A 1 90 ? -20.221 -8.212 1.126 1.00 86.75 90 ASP A C 1
ATOM 680 O O . ASP A 1 90 ? -20.531 -7.361 1.963 1.00 86.75 90 ASP A O 1
ATOM 684 N N . GLY A 1 91 ? -20.743 -8.193 -0.108 1.00 85.62 91 GLY A N 1
ATOM 685 C CA . GLY A 1 91 ? -21.792 -7.271 -0.557 1.00 85.62 91 GLY A CA 1
ATOM 686 C C . GLY A 1 91 ? -21.303 -5.916 -1.076 1.00 85.62 91 GLY A C 1
ATOM 687 O O . GLY A 1 91 ? -22.093 -4.973 -1.144 1.00 85.62 91 GLY A O 1
ATOM 688 N N . LEU A 1 92 ? -20.018 -5.783 -1.423 1.00 86.19 92 LEU A N 1
ATOM 689 C CA . LEU A 1 92 ? -19.491 -4.563 -2.035 1.00 86.19 92 LEU A CA 1
ATOM 690 C C . LEU A 1 92 ? -19.821 -4.512 -3.533 1.00 86.19 92 LEU A C 1
ATOM 692 O O . LEU A 1 92 ? -19.594 -5.477 -4.262 1.00 86.19 92 LEU A O 1
ATOM 696 N N . ASP A 1 93 ? -20.310 -3.361 -3.987 1.00 88.31 93 ASP A N 1
ATOM 697 C CA . ASP A 1 93 ? -20.569 -3.111 -5.403 1.00 88.31 93 ASP A CA 1
ATOM 698 C C . ASP A 1 93 ? -19.262 -3.148 -6.229 1.00 88.31 93 ASP A C 1
ATOM 700 O O . ASP A 1 93 ? -18.249 -2.588 -5.788 1.00 88.31 93 ASP A O 1
ATOM 704 N N . PRO A 1 94 ? -19.245 -3.798 -7.411 1.00 86.75 94 PRO A N 1
ATOM 705 C CA . PRO A 1 94 ? -18.040 -3.938 -8.227 1.00 86.75 94 PRO A CA 1
ATOM 706 C C . PRO A 1 94 ? -17.456 -2.607 -8.717 1.00 86.75 94 PRO A C 1
ATOM 708 O O . PRO A 1 94 ? -16.235 -2.517 -8.869 1.00 86.75 94 PRO A O 1
ATOM 711 N N . GLU A 1 95 ? -18.277 -1.579 -8.959 1.00 88.56 95 GLU A N 1
ATOM 712 C CA . GLU A 1 95 ? -17.772 -0.266 -9.381 1.00 88.56 95 GLU A CA 1
ATOM 713 C C . GLU A 1 95 ? -17.055 0.416 -8.215 1.00 88.56 95 GLU A C 1
ATOM 715 O O . GLU A 1 95 ? -15.917 0.869 -8.357 1.00 88.56 95 GLU A O 1
ATOM 720 N N . ILE A 1 96 ? -17.663 0.373 -7.027 1.00 87.50 96 ILE A N 1
ATOM 721 C CA . ILE A 1 96 ? -17.061 0.905 -5.799 1.00 87.50 96 ILE A CA 1
ATOM 722 C C . ILE A 1 96 ? -15.770 0.152 -5.453 1.00 87.50 96 ILE A C 1
ATOM 724 O O . ILE A 1 96 ? -14.782 0.768 -5.048 1.00 87.50 96 ILE A O 1
ATOM 728 N N . GLU A 1 97 ? -15.738 -1.173 -5.621 1.00 88.19 97 GLU A N 1
ATOM 729 C CA . GLU A 1 97 ? -14.516 -1.956 -5.424 1.00 88.19 97 GLU A CA 1
ATOM 730 C C . GLU A 1 97 ? -13.393 -1.488 -6.360 1.00 88.19 97 GLU A C 1
ATOM 732 O O . GLU A 1 97 ? -12.251 -1.315 -5.922 1.00 88.19 97 GLU A O 1
ATOM 737 N N . MET A 1 98 ? -13.706 -1.257 -7.637 1.00 87.81 98 MET A N 1
ATOM 738 C CA . MET A 1 98 ? -12.733 -0.780 -8.618 1.00 87.81 98 MET A CA 1
ATOM 739 C C . MET A 1 98 ? -12.197 0.608 -8.251 1.00 87.81 98 MET A C 1
ATOM 741 O O . MET A 1 98 ? -10.981 0.818 -8.264 1.00 87.81 98 MET A O 1
ATOM 745 N N . ASP A 1 99 ? -13.071 1.530 -7.856 1.00 89.50 99 ASP A N 1
ATOM 746 C CA . ASP A 1 99 ? -12.675 2.876 -7.435 1.00 89.50 99 ASP A CA 1
ATOM 747 C C . ASP A 1 99 ? -11.793 2.844 -6.181 1.00 89.50 99 ASP A C 1
ATOM 749 O O . ASP A 1 99 ? -10.773 3.534 -6.112 1.00 89.50 99 ASP A O 1
ATOM 753 N N . LEU A 1 100 ? -12.111 1.982 -5.209 1.00 89.75 100 LEU A N 1
ATOM 754 C CA . LEU A 1 100 ? -11.280 1.779 -4.019 1.00 89.75 100 LEU A CA 1
ATOM 755 C C . LEU A 1 100 ? -9.914 1.170 -4.360 1.00 89.75 100 LEU A C 1
ATOM 757 O O . LEU A 1 100 ? -8.907 1.545 -3.748 1.00 89.75 100 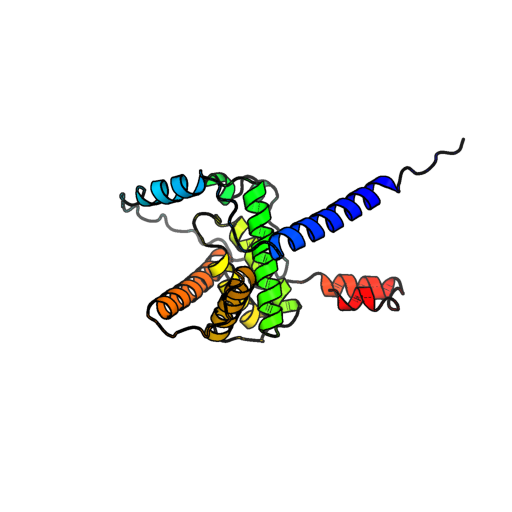LEU A O 1
ATOM 761 N N . ARG A 1 101 ? -9.850 0.258 -5.338 1.00 91.38 101 ARG A N 1
ATOM 762 C CA . ARG A 1 101 ? -8.586 -0.304 -5.843 1.00 91.38 101 ARG A CA 1
ATOM 763 C C . ARG A 1 101 ? -7.720 0.768 -6.498 1.00 91.38 101 ARG A C 1
ATOM 765 O O . ARG A 1 101 ? -6.520 0.809 -6.222 1.00 91.38 101 ARG A O 1
ATOM 772 N N . ILE A 1 102 ? -8.313 1.628 -7.325 1.00 90.12 102 ILE A N 1
ATOM 773 C CA . ILE A 1 102 ? -7.618 2.746 -7.979 1.00 90.12 102 ILE A CA 1
ATOM 774 C C . ILE A 1 102 ? -7.110 3.727 -6.921 1.00 90.12 102 ILE A C 1
ATOM 776 O O . ILE A 1 102 ? -5.910 3.998 -6.863 1.00 90.12 102 ILE A O 1
ATOM 780 N N . LEU A 1 103 ? -7.991 4.169 -6.022 1.00 91.12 103 LEU A N 1
ATOM 781 C CA . LEU A 1 103 ? -7.656 5.111 -4.959 1.00 91.12 103 LEU A CA 1
ATOM 782 C C . LEU A 1 103 ? -6.547 4.573 -4.041 1.00 91.12 103 LEU A C 1
ATOM 784 O O . LEU A 1 103 ? -5.650 5.317 -3.646 1.00 91.12 103 LEU A O 1
ATOM 788 N N . GLY A 1 104 ? -6.567 3.278 -3.717 1.00 92.19 104 GLY A N 1
ATOM 789 C CA . GLY A 1 104 ? -5.500 2.641 -2.945 1.00 92.19 104 GLY A CA 1
ATOM 790 C C . GLY A 1 104 ? -4.143 2.698 -3.651 1.00 92.19 104 GLY A C 1
ATOM 791 O O . GLY A 1 104 ? -3.139 3.052 -3.029 1.00 92.19 104 GLY A O 1
ATOM 792 N N . CYS A 1 105 ? -4.106 2.419 -4.955 1.00 93.75 105 CYS A N 1
ATOM 793 C CA . CYS A 1 105 ? -2.886 2.530 -5.759 1.00 93.75 105 CYS A CA 1
ATOM 794 C C . CYS A 1 105 ? -2.384 3.976 -5.883 1.00 93.75 105 CYS A C 1
ATOM 796 O O . CYS A 1 105 ? -1.171 4.199 -5.836 1.00 93.75 105 CYS A O 1
ATOM 798 N N . GLU A 1 106 ? -3.288 4.948 -5.997 1.00 92.56 106 GLU A N 1
ATOM 799 C CA . GLU A 1 106 ? -2.950 6.375 -6.019 1.00 92.56 106 GLU A CA 1
ATOM 800 C C . GLU A 1 106 ? -2.347 6.832 -4.693 1.00 92.56 106 GLU A C 1
ATOM 802 O O . GLU A 1 106 ? -1.293 7.463 -4.688 1.00 92.56 106 GLU A O 1
ATOM 807 N N . LEU A 1 107 ? -2.942 6.445 -3.559 1.00 92.75 107 LEU A N 1
ATOM 808 C CA . LEU A 1 107 ? -2.381 6.737 -2.237 1.00 92.75 107 LEU A CA 1
ATOM 809 C C . LEU A 1 107 ? -0.980 6.139 -2.068 1.00 92.75 107 LEU A C 1
ATOM 811 O O . LEU A 1 107 ? -0.108 6.783 -1.483 1.00 92.75 107 LEU A O 1
ATOM 815 N N . ILE A 1 108 ? -0.750 4.934 -2.600 1.00 94.94 108 ILE A N 1
ATOM 816 C CA . ILE A 1 108 ? 0.574 4.302 -2.596 1.00 94.94 108 ILE A CA 1
ATOM 817 C C . ILE A 1 108 ? 1.574 5.110 -3.422 1.00 94.94 108 ILE A C 1
ATOM 819 O O . ILE A 1 108 ? 2.680 5.369 -2.946 1.00 94.94 108 ILE A O 1
ATOM 823 N N . GLN A 1 109 ? 1.178 5.554 -4.614 1.00 93.44 109 GLN A N 1
ATOM 824 C CA . GLN A 1 109 ? 2.032 6.358 -5.486 1.00 93.44 109 GLN A CA 1
ATOM 825 C C . GLN A 1 109 ? 2.350 7.720 -4.856 1.00 93.44 109 GLN A C 1
ATOM 827 O O . GLN A 1 109 ? 3.515 8.078 -4.703 1.00 93.44 109 GLN A O 1
ATOM 832 N N . THR A 1 110 ? 1.332 8.479 -4.443 1.00 91.50 110 THR A N 1
ATOM 833 C CA . THR A 1 110 ? 1.517 9.802 -3.829 1.00 91.50 110 THR A CA 1
ATOM 834 C C . THR A 1 110 ? 2.318 9.698 -2.533 1.00 91.50 110 THR A C 1
ATOM 836 O O . THR A 1 110 ? 3.237 10.486 -2.308 1.00 91.50 110 THR A O 1
ATOM 839 N N . GLY A 1 111 ? 2.016 8.701 -1.695 1.00 92.88 111 GLY A N 1
ATOM 840 C CA . GLY A 1 111 ? 2.752 8.445 -0.461 1.00 92.88 111 GLY A CA 1
ATOM 841 C C . GLY A 1 111 ? 4.214 8.087 -0.716 1.00 92.88 111 GLY A C 1
ATOM 842 O O . GLY A 1 111 ? 5.100 8.616 -0.048 1.00 92.88 111 GLY A O 1
ATOM 843 N N . GLY A 1 112 ? 4.486 7.238 -1.707 1.00 92.62 112 GLY A N 1
ATOM 844 C CA . GLY A 1 112 ? 5.846 6.857 -2.072 1.00 92.62 112 GLY A CA 1
ATOM 845 C C . GLY A 1 112 ? 6.672 8.014 -2.639 1.00 92.62 112 GLY A C 1
ATOM 846 O O . GLY A 1 112 ? 7.833 8.158 -2.254 1.00 92.62 112 GLY A O 1
ATOM 847 N N . ILE A 1 113 ? 6.070 8.891 -3.452 1.00 92.25 113 ILE A N 1
ATOM 848 C CA . ILE A 1 113 ? 6.726 10.110 -3.958 1.00 92.25 113 ILE A CA 1
ATOM 849 C C . ILE A 1 113 ? 7.108 11.030 -2.793 1.00 92.25 113 ILE A C 1
ATOM 851 O O . ILE A 1 113 ? 8.256 11.467 -2.698 1.00 92.25 113 ILE A O 1
ATOM 855 N N . LEU A 1 114 ? 6.180 11.279 -1.863 1.00 92.06 114 LEU A N 1
ATOM 856 C CA . LEU A 1 114 ? 6.432 12.128 -0.693 1.00 92.06 114 LEU A CA 1
ATOM 857 C C . LEU A 1 114 ? 7.492 11.532 0.251 1.00 92.06 114 LEU A C 1
ATOM 859 O O . LEU A 1 114 ? 8.264 12.274 0.856 1.00 92.06 114 LEU A O 1
ATOM 863 N N . LEU A 1 115 ? 7.581 10.202 0.335 1.00 92.62 115 LEU A N 1
ATOM 864 C CA . LEU A 1 115 ? 8.619 9.481 1.086 1.00 92.62 115 LEU A CA 1
ATOM 865 C C . LEU A 1 115 ? 9.942 9.319 0.318 1.00 92.62 115 LEU A C 1
ATOM 867 O O . LEU A 1 115 ? 10.887 8.722 0.854 1.00 92.62 115 LEU A O 1
ATOM 871 N N . ARG A 1 116 ? 10.017 9.823 -0.922 1.00 91.81 116 ARG A N 1
ATOM 872 C CA . ARG A 1 116 ? 11.159 9.671 -1.835 1.00 91.81 116 ARG A CA 1
ATOM 873 C C . ARG A 1 116 ? 11.584 8.206 -1.976 1.00 91.81 116 ARG A C 1
ATOM 875 O O . ARG A 1 116 ? 12.747 7.862 -1.757 1.00 91.81 116 ARG A O 1
ATOM 882 N N . LEU A 1 117 ? 10.621 7.326 -2.232 1.00 91.00 117 LEU A N 1
ATOM 883 C CA . LEU A 1 117 ? 10.876 5.920 -2.539 1.00 91.00 117 LEU A CA 1
ATOM 884 C C . LEU A 1 117 ? 11.196 5.741 -4.029 1.00 91.00 117 LEU A C 1
ATOM 886 O O . LEU A 1 117 ? 10.687 6.504 -4.853 1.00 91.00 117 LEU A O 1
ATOM 890 N N . PRO A 1 118 ? 12.011 4.737 -4.397 1.00 90.38 118 PRO A N 1
ATOM 891 C CA . PRO A 1 118 ? 12.226 4.413 -5.798 1.00 90.38 118 PRO A CA 1
ATOM 892 C C . PRO A 1 118 ? 10.920 3.930 -6.443 1.00 90.38 118 PRO A C 1
ATOM 894 O O . PRO A 1 118 ? 10.077 3.300 -5.799 1.00 90.38 118 PRO A O 1
ATOM 897 N N . GLN A 1 119 ? 10.777 4.185 -7.743 1.00 89.00 119 GLN A N 1
ATOM 898 C CA . GLN A 1 119 ? 9.597 3.810 -8.529 1.00 89.00 119 GLN A CA 1
ATOM 899 C C . GLN A 1 119 ? 9.316 2.300 -8.489 1.00 89.00 119 GLN A C 1
ATOM 901 O O . GLN A 1 119 ? 8.163 1.881 -8.402 1.00 89.00 119 GLN A O 1
ATOM 906 N N . VAL A 1 120 ? 10.373 1.485 -8.425 1.00 89.25 120 VAL A N 1
ATOM 907 C CA . VAL A 1 120 ? 10.279 0.029 -8.246 1.00 89.25 120 VAL A CA 1
ATOM 908 C C . VAL A 1 120 ? 9.563 -0.330 -6.937 1.00 89.25 120 VAL A C 1
ATOM 910 O O . VAL A 1 120 ? 8.638 -1.133 -6.957 1.00 89.25 120 VAL A O 1
ATOM 913 N N . ALA A 1 121 ? 9.878 0.339 -5.821 1.00 90.69 121 ALA A N 1
ATOM 914 C CA . ALA A 1 121 ? 9.210 0.101 -4.536 1.00 90.69 121 ALA A CA 1
ATOM 915 C C . ALA A 1 121 ? 7.737 0.520 -4.543 1.00 90.69 121 ALA A C 1
ATOM 917 O O . ALA A 1 121 ? 6.896 -0.157 -3.950 1.00 90.69 121 ALA A O 1
ATOM 918 N N . MET A 1 122 ? 7.399 1.614 -5.227 1.00 92.69 122 MET A N 1
ATOM 919 C CA . MET A 1 122 ? 6.003 2.041 -5.367 1.00 92.69 122 MET A CA 1
ATOM 920 C C . MET A 1 122 ? 5.199 1.038 -6.194 1.00 92.69 122 MET A C 1
ATOM 922 O O . MET A 1 122 ? 4.122 0.610 -5.768 1.00 92.69 122 MET A O 1
ATOM 926 N N . ALA A 1 123 ? 5.758 0.587 -7.318 1.00 90.88 123 ALA A N 1
ATOM 927 C CA . ALA A 1 123 ? 5.154 -0.448 -8.143 1.00 90.88 123 ALA A CA 1
ATOM 928 C C . ALA A 1 123 ? 4.996 -1.767 -7.365 1.00 90.88 123 ALA A C 1
ATOM 930 O O . ALA A 1 123 ? 3.942 -2.405 -7.440 1.00 90.88 123 ALA A O 1
ATOM 931 N N . ALA A 1 124 ? 6.002 -2.172 -6.579 1.00 91.81 124 ALA A N 1
ATOM 932 C CA . ALA A 1 124 ? 5.935 -3.368 -5.738 1.00 91.81 124 ALA A CA 1
ATOM 933 C C . ALA A 1 124 ? 4.803 -3.243 -4.711 1.00 91.81 124 ALA A C 1
ATOM 935 O O . ALA A 1 124 ? 3.961 -4.136 -4.597 1.00 91.81 124 ALA A O 1
ATOM 936 N N . GLY A 1 125 ? 4.708 -2.095 -4.033 1.00 93.88 125 GLY A N 1
ATOM 937 C CA . GLY A 1 125 ? 3.636 -1.798 -3.082 1.00 93.88 125 GLY A CA 1
ATOM 938 C C . GLY A 1 125 ? 2.236 -1.897 -3.696 1.00 93.88 125 GLY A C 1
ATOM 939 O O . GLY A 1 125 ? 1.340 -2.480 -3.081 1.00 93.88 125 GLY A O 1
ATOM 940 N N . GLN A 1 126 ? 2.046 -1.397 -4.920 1.00 93.94 126 GLN A N 1
ATOM 941 C CA . GLN A 1 126 ? 0.772 -1.509 -5.641 1.00 93.94 126 GLN A CA 1
ATOM 942 C C . GLN A 1 126 ? 0.422 -2.965 -5.973 1.00 93.94 126 GLN A C 1
ATOM 944 O O . GLN A 1 126 ? -0.725 -3.378 -5.795 1.00 93.94 126 GLN A O 1
ATOM 949 N N . VAL A 1 127 ? 1.399 -3.770 -6.398 1.00 91.75 127 VAL A N 1
ATOM 950 C CA . VAL A 1 127 ? 1.181 -5.200 -6.669 1.00 91.75 127 VAL A CA 1
ATOM 951 C C . VAL A 1 127 ? 0.803 -5.949 -5.390 1.00 91.75 127 VAL A C 1
ATOM 953 O O . VAL A 1 127 ? -0.159 -6.719 -5.397 1.00 91.75 127 VAL A O 1
ATOM 956 N N . LEU A 1 128 ? 1.502 -5.697 -4.278 1.00 92.75 128 LEU A N 1
ATOM 957 C CA . LEU A 1 128 ? 1.190 -6.304 -2.977 1.00 92.75 128 LEU A CA 1
ATOM 958 C C . LEU A 1 128 ? -0.221 -5.928 -2.503 1.00 92.75 128 LEU A C 1
ATOM 960 O O . LEU A 1 128 ? -0.963 -6.787 -2.024 1.00 92.75 128 LEU A O 1
ATOM 964 N N . PHE A 1 129 ? -0.611 -4.667 -2.690 1.00 94.12 129 PHE A N 1
ATOM 965 C CA . PHE A 1 129 ? -1.946 -4.172 -2.367 1.00 94.12 129 PHE A CA 1
ATOM 966 C C . PHE A 1 129 ? -3.039 -4.896 -3.161 1.00 94.12 129 PHE A C 1
ATOM 968 O O . PHE A 1 129 ? -4.008 -5.385 -2.578 1.00 94.12 129 PHE A O 1
ATOM 975 N N . GLN A 1 130 ? -2.865 -5.023 -4.479 1.00 91.88 130 GLN A N 1
ATOM 976 C CA . GLN A 1 130 ? -3.836 -5.725 -5.317 1.00 91.88 130 GLN A CA 1
ATOM 977 C C . GLN A 1 130 ? -3.926 -7.205 -4.942 1.00 91.88 130 GLN A C 1
ATOM 979 O O . GLN A 1 130 ? -5.029 -7.706 -4.719 1.00 91.88 130 GLN A O 1
ATOM 984 N N . ARG A 1 131 ? -2.781 -7.888 -4.789 1.00 90.31 131 ARG A N 1
ATOM 985 C CA . ARG A 1 131 ? -2.723 -9.299 -4.366 1.00 90.31 131 ARG A CA 1
ATOM 986 C C . ARG A 1 131 ? -3.460 -9.525 -3.044 1.00 90.31 131 ARG A C 1
ATOM 988 O O . ARG A 1 131 ? -4.217 -10.486 -2.931 1.00 90.31 131 ARG A O 1
ATOM 995 N N . PHE A 1 132 ? -3.296 -8.624 -2.075 1.00 91.62 132 PHE A N 1
ATOM 996 C CA . PHE A 1 132 ? -3.989 -8.715 -0.792 1.00 91.62 132 PHE A CA 1
ATOM 997 C C . PHE A 1 132 ? -5.515 -8.659 -0.952 1.00 91.62 132 PHE A C 1
ATOM 999 O O . PHE A 1 132 ? -6.216 -9.513 -0.410 1.00 91.62 132 PHE A O 1
ATOM 1006 N N . TYR A 1 133 ? -6.037 -7.714 -1.736 1.00 90.56 133 TYR A N 1
ATOM 1007 C CA . TYR A 1 133 ? -7.485 -7.552 -1.921 1.00 90.56 133 TYR A CA 1
ATOM 1008 C C . TYR A 1 133 ? -8.124 -8.543 -2.902 1.00 90.56 133 TYR A C 1
ATOM 1010 O O . TYR A 1 133 ? -9.344 -8.597 -3.021 1.00 90.56 133 TYR A O 1
ATOM 1018 N N . TYR A 1 134 ? -7.336 -9.364 -3.597 1.00 88.44 134 TYR A N 1
ATOM 1019 C CA . TYR A 1 134 ? -7.862 -10.562 -4.262 1.00 88.44 134 TYR A CA 1
ATOM 1020 C C . TYR A 1 134 ? -8.038 -11.746 -3.300 1.00 88.44 134 TYR A C 1
ATOM 1022 O O . TYR A 1 134 ? -8.815 -12.651 -3.582 1.00 88.44 134 TYR A O 1
ATOM 1030 N N . ALA A 1 135 ? -7.361 -11.735 -2.148 1.00 87.12 135 ALA A N 1
ATOM 1031 C CA . ALA A 1 135 ? -7.510 -12.757 -1.110 1.00 87.12 135 ALA A CA 1
ATOM 1032 C C . ALA A 1 135 ? -8.434 -12.322 0.041 1.00 87.12 135 ALA A C 1
ATOM 1034 O O . ALA A 1 135 ? -9.015 -13.169 0.723 1.00 87.12 135 ALA A O 1
ATOM 1035 N N . LYS A 1 136 ? -8.562 -11.012 0.285 1.00 89.69 136 LYS A N 1
ATOM 1036 C CA . LYS A 1 136 ? -9.333 -10.426 1.389 1.00 89.69 136 LYS A CA 1
ATOM 1037 C C . LYS A 1 136 ? -10.286 -9.341 0.922 1.00 89.69 136 LYS A C 1
ATOM 1039 O O . LYS A 1 136 ? -10.041 -8.651 -0.054 1.00 89.69 136 LYS A O 1
ATOM 1044 N N . SER A 1 137 ? -11.348 -9.163 1.695 1.00 88.12 137 SER A N 1
ATOM 1045 C CA . SER A 1 137 ? -12.374 -8.155 1.449 1.00 88.12 137 SER A CA 1
ATOM 1046 C C . SER A 1 137 ? -11.956 -6.755 1.901 1.00 88.12 137 SER A C 1
ATOM 1048 O O . SER A 1 137 ? -11.400 -6.577 2.992 1.00 88.12 137 SER A O 1
ATOM 1050 N N . MET A 1 138 ? -12.292 -5.750 1.089 1.00 86.56 138 MET A N 1
ATOM 1051 C CA . MET A 1 138 ? -12.144 -4.324 1.414 1.00 86.56 138 MET A CA 1
ATOM 1052 C C . MET A 1 138 ? -13.064 -3.854 2.541 1.00 86.56 138 MET A C 1
ATOM 1054 O O . MET A 1 138 ? -12.736 -2.888 3.227 1.00 86.56 138 MET A O 1
ATOM 1058 N N . VAL A 1 139 ? -14.173 -4.558 2.780 1.00 87.31 139 VAL A N 1
ATOM 1059 C CA . VAL A 1 139 ? -15.117 -4.227 3.857 1.00 87.31 139 VAL A CA 1
ATOM 1060 C C . VAL A 1 139 ? -14.501 -4.532 5.224 1.00 87.31 139 VAL A C 1
ATOM 1062 O O . VAL A 1 139 ? -14.622 -3.747 6.162 1.00 87.31 139 VAL A O 1
ATOM 1065 N N . ARG A 1 140 ? -13.785 -5.659 5.339 1.00 86.06 140 ARG A N 1
ATOM 1066 C CA . ARG A 1 140 ? -13.186 -6.112 6.609 1.00 86.06 140 ARG A CA 1
ATOM 1067 C C . ARG A 1 140 ? -11.854 -5.437 6.925 1.00 86.06 140 ARG A C 1
ATOM 1069 O O . ARG A 1 140 ? -11.483 -5.334 8.094 1.00 86.06 140 ARG A O 1
ATOM 1076 N N . TYR A 1 141 ? -11.115 -5.017 5.899 1.00 89.38 141 TYR A N 1
ATOM 1077 C CA . TYR A 1 141 ? -9.775 -4.450 6.049 1.00 89.38 141 TYR A CA 1
ATOM 1078 C C . TYR A 1 141 ? -9.699 -3.055 5.422 1.00 89.38 141 TYR A C 1
ATOM 1080 O O . TYR A 1 141 ? -9.715 -2.948 4.192 1.00 89.38 141 TYR A O 1
ATOM 1088 N N . PRO A 1 142 ? -9.549 -1.991 6.235 1.00 89.69 142 PRO A N 1
ATOM 1089 C CA . PRO A 1 142 ? -9.581 -0.621 5.742 1.00 89.69 142 PRO A CA 1
ATOM 1090 C C . PRO A 1 142 ? -8.413 -0.335 4.796 1.00 89.69 142 PRO A C 1
ATOM 1092 O O . PRO A 1 142 ? -7.244 -0.496 5.157 1.00 89.69 142 PRO A O 1
ATOM 1095 N N . MET A 1 143 ? -8.751 0.155 3.603 1.00 91.38 143 MET A N 1
ATOM 1096 C CA . MET A 1 143 ? -7.816 0.399 2.503 1.00 91.38 143 MET A CA 1
ATOM 1097 C C . MET A 1 143 ? -6.649 1.317 2.883 1.00 91.38 143 MET A C 1
ATOM 1099 O O . MET A 1 143 ? -5.506 0.979 2.591 1.00 91.38 143 MET A O 1
ATOM 1103 N N . GLU A 1 144 ? -6.890 2.406 3.616 1.00 91.25 144 GLU A N 1
ATOM 1104 C CA . GLU A 1 144 ? -5.827 3.338 4.024 1.00 91.25 144 GLU A CA 1
ATOM 1105 C C . GLU A 1 144 ? -4.761 2.677 4.915 1.00 91.25 144 GLU A C 1
ATOM 1107 O O . GLU A 1 144 ? -3.563 2.896 4.735 1.00 91.25 144 GLU A O 1
ATOM 1112 N N . THR A 1 145 ? -5.182 1.846 5.877 1.00 93.44 145 THR A N 1
ATOM 1113 C CA . THR A 1 145 ? -4.243 1.161 6.786 1.00 93.44 145 THR A CA 1
ATOM 1114 C C . THR A 1 145 ? -3.446 0.102 6.037 1.00 93.44 145 THR A C 1
ATOM 1116 O O . THR A 1 145 ? -2.244 -0.046 6.266 1.00 93.44 145 THR A O 1
ATOM 1119 N N . THR A 1 146 ? -4.100 -0.604 5.115 1.00 94.88 146 THR A N 1
ATOM 1120 C CA . THR A 1 146 ? -3.447 -1.575 4.238 1.00 94.88 146 THR A CA 1
ATOM 1121 C C . THR A 1 146 ? -2.451 -0.889 3.302 1.00 94.88 146 THR A C 1
ATOM 1123 O O . THR A 1 146 ? -1.331 -1.365 3.181 1.00 94.88 146 THR A O 1
ATOM 1126 N N . ALA A 1 147 ? -2.788 0.262 2.712 1.00 95.25 147 ALA A N 1
ATOM 1127 C CA . ALA A 1 147 ? -1.888 1.025 1.845 1.00 95.25 147 ALA A CA 1
ATOM 1128 C C . ALA A 1 147 ? -0.618 1.487 2.584 1.00 95.25 147 ALA A C 1
ATOM 1130 O O . ALA A 1 147 ? 0.490 1.294 2.081 1.00 95.25 147 ALA A O 1
ATOM 1131 N N . MET A 1 148 ? -0.756 2.013 3.810 1.00 95.31 148 MET A N 1
ATOM 1132 C CA . MET A 1 148 ? 0.395 2.349 4.663 1.00 95.31 148 MET A CA 1
ATOM 1133 C C . MET A 1 148 ? 1.277 1.126 4.943 1.00 95.31 148 MET A C 1
ATOM 1135 O O . MET A 1 148 ? 2.504 1.214 4.875 1.00 95.31 148 MET A O 1
ATOM 1139 N N . ALA A 1 149 ? 0.659 -0.022 5.237 1.00 96.00 149 ALA A N 1
ATOM 1140 C CA . ALA A 1 149 ? 1.377 -1.271 5.465 1.00 96.00 149 ALA A CA 1
ATOM 1141 C C . ALA A 1 149 ? 2.088 -1.777 4.198 1.00 96.00 149 ALA A C 1
ATOM 1143 O O . ALA A 1 149 ? 3.231 -2.219 4.291 1.00 96.00 149 ALA A O 1
ATOM 1144 N N . CYS A 1 150 ? 1.462 -1.668 3.021 1.00 95.75 150 CYS A N 1
ATOM 1145 C CA . CYS A 1 150 ? 2.064 -2.048 1.742 1.00 95.75 150 CYS A CA 1
ATOM 1146 C C . CYS A 1 150 ? 3.312 -1.222 1.430 1.00 95.75 150 CYS A C 1
ATOM 1148 O O . CYS A 1 150 ? 4.316 -1.794 1.025 1.00 95.75 150 CYS A O 1
ATOM 1150 N N . ILE A 1 151 ? 3.282 0.096 1.649 1.00 95.44 151 ILE A N 1
ATOM 1151 C CA . ILE A 1 151 ? 4.459 0.957 1.444 1.00 95.44 151 ILE A CA 1
ATOM 1152 C C . ILE A 1 151 ? 5.563 0.620 2.440 1.00 95.44 151 ILE A C 1
ATOM 1154 O O . ILE A 1 151 ? 6.724 0.500 2.051 1.00 95.44 151 ILE A O 1
ATOM 1158 N N . ALA A 1 152 ? 5.217 0.462 3.722 1.00 94.94 152 ALA A N 1
ATOM 1159 C CA . ALA A 1 152 ? 6.191 0.104 4.747 1.00 94.94 152 ALA A CA 1
ATOM 1160 C C . ALA A 1 152 ? 6.883 -1.224 4.403 1.00 94.94 152 ALA A C 1
ATOM 1162 O O . ALA A 1 152 ? 8.109 -1.304 4.462 1.00 94.94 152 ALA A O 1
ATOM 1163 N N . LEU A 1 153 ? 6.114 -2.222 3.961 1.00 94.38 153 LEU A N 1
ATOM 1164 C CA . LEU A 1 153 ? 6.632 -3.516 3.535 1.00 94.38 153 LEU A CA 1
ATOM 1165 C C . LEU A 1 153 ? 7.461 -3.419 2.245 1.00 94.38 153 LEU A C 1
ATOM 1167 O O . LEU A 1 153 ? 8.584 -3.911 2.213 1.00 94.38 153 LEU A O 1
ATOM 1171 N N . ALA A 1 154 ? 6.958 -2.748 1.207 1.00 94.00 154 ALA A N 1
ATOM 1172 C CA . ALA A 1 154 ? 7.665 -2.577 -0.064 1.00 94.00 154 ALA A CA 1
ATOM 1173 C C . ALA A 1 154 ? 8.998 -1.838 0.107 1.00 94.00 154 ALA A C 1
ATOM 1175 O O . ALA A 1 154 ? 9.998 -2.217 -0.493 1.00 94.00 154 ALA A O 1
ATOM 1176 N N . SER A 1 155 ? 9.043 -0.840 0.995 1.00 94.31 155 SER A N 1
ATOM 1177 C CA . SER A 1 155 ? 10.282 -0.130 1.324 1.00 94.31 155 SER A CA 1
ATOM 1178 C C . SER A 1 155 ? 11.342 -1.043 1.949 1.00 94.31 155 SER A C 1
ATOM 1180 O O . SER A 1 155 ? 12.529 -0.820 1.745 1.00 94.31 155 SER A O 1
ATOM 1182 N N . LYS A 1 156 ? 10.928 -2.083 2.685 1.00 93.38 156 LYS A N 1
ATOM 1183 C CA . LYS A 1 156 ? 11.843 -3.087 3.247 1.00 93.38 156 LYS A CA 1
ATOM 1184 C C . LYS A 1 156 ? 12.325 -4.073 2.185 1.00 93.38 156 LYS A C 1
ATOM 1186 O O . LYS A 1 156 ? 13.474 -4.470 2.238 1.00 93.38 156 LYS A O 1
ATOM 1191 N N . ILE A 1 157 ? 11.457 -4.456 1.248 1.00 91.12 157 ILE A N 1
ATOM 1192 C CA . ILE A 1 157 ? 11.779 -5.415 0.176 1.00 91.12 157 ILE A CA 1
ATOM 1193 C C . ILE A 1 157 ? 12.798 -4.833 -0.807 1.00 91.12 157 ILE A C 1
ATOM 1195 O O . ILE A 1 157 ? 13.698 -5.538 -1.242 1.00 91.12 157 ILE A O 1
ATOM 1199 N N . GLU A 1 158 ? 12.671 -3.549 -1.136 1.00 89.81 158 GLU A N 1
ATOM 1200 C CA . GLU A 1 158 ? 13.564 -2.854 -2.075 1.00 89.81 158 GLU A CA 1
ATOM 1201 C C . GLU A 1 158 ? 14.771 -2.193 -1.382 1.00 89.81 158 GLU A C 1
ATOM 1203 O O . GLU A 1 158 ? 15.334 -1.233 -1.906 1.00 89.81 158 GLU A O 1
ATOM 1208 N N . GLU A 1 159 ? 15.141 -2.653 -0.178 1.00 88.62 159 GLU A N 1
ATOM 1209 C CA . GLU A 1 159 ? 16.316 -2.179 0.580 1.00 88.62 159 GLU A CA 1
ATOM 1210 C C . GLU A 1 159 ? 16.358 -0.649 0.809 1.00 88.62 159 GLU A C 1
ATOM 1212 O O . GLU A 1 159 ? 17.412 -0.035 0.979 1.00 88.62 159 GLU A O 1
ATOM 1217 N N . ALA A 1 160 ? 15.187 -0.005 0.860 1.00 90.38 160 ALA A N 1
ATOM 1218 C CA . ALA A 1 160 ? 15.021 1.428 1.097 1.00 90.38 160 ALA A CA 1
ATOM 1219 C C . ALA A 1 160 ? 14.078 1.698 2.287 1.00 90.38 160 ALA A C 1
ATOM 1221 O O . ALA A 1 160 ? 13.091 2.431 2.136 1.00 90.38 160 ALA A O 1
ATOM 1222 N N . PRO A 1 161 ? 14.341 1.135 3.485 1.00 92.19 161 PRO A N 1
ATOM 1223 C CA . PRO A 1 161 ? 13.378 1.126 4.578 1.00 92.19 161 PRO A CA 1
ATOM 1224 C C . PRO A 1 161 ? 12.999 2.544 5.022 1.00 92.19 161 PRO A C 1
ATOM 1226 O O . PRO A 1 161 ? 13.834 3.448 5.123 1.00 92.19 161 PRO A O 1
ATOM 1229 N N . ARG A 1 162 ? 11.710 2.747 5.310 1.00 93.12 162 ARG A N 1
ATOM 1230 C CA . ARG A 1 162 ? 11.178 3.990 5.891 1.00 93.12 162 ARG A CA 1
ATOM 1231 C C . ARG A 1 162 ? 10.583 3.721 7.268 1.00 93.12 162 ARG A C 1
ATOM 1233 O O . ARG A 1 162 ? 9.993 2.668 7.515 1.00 93.12 162 ARG A O 1
ATOM 1240 N N . LYS A 1 163 ? 10.728 4.676 8.193 1.00 93.38 163 LYS A N 1
ATOM 1241 C CA . LYS A 1 163 ? 10.132 4.550 9.529 1.00 93.38 163 LYS A CA 1
ATOM 1242 C C . LYS A 1 163 ? 8.614 4.674 9.405 1.00 93.38 163 LYS A C 1
ATOM 1244 O O . LYS A 1 163 ? 8.110 5.561 8.726 1.00 93.38 163 LYS A O 1
ATOM 1249 N N . ILE A 1 164 ? 7.875 3.843 10.142 1.00 92.69 164 ILE A N 1
ATOM 1250 C CA . ILE A 1 164 ? 6.397 3.861 10.142 1.00 92.69 164 ILE A CA 1
ATOM 1251 C C . ILE A 1 164 ? 5.845 5.242 10.533 1.00 92.69 164 ILE A C 1
ATOM 1253 O O . ILE A 1 164 ? 4.806 5.652 10.028 1.00 92.69 164 ILE A O 1
ATOM 1257 N N . ARG A 1 165 ? 6.556 5.984 11.393 1.00 92.50 165 ARG A N 1
ATOM 1258 C CA . ARG A 1 165 ? 6.213 7.371 11.741 1.00 92.50 165 ARG A CA 1
ATOM 1259 C C . ARG A 1 165 ? 6.115 8.257 10.497 1.00 92.50 165 ARG A C 1
ATOM 1261 O O . ARG A 1 165 ? 5.137 8.978 10.350 1.00 92.50 165 ARG A O 1
ATOM 1268 N N . ASP A 1 166 ? 7.100 8.172 9.610 1.00 93.12 166 ASP A N 1
ATOM 1269 C CA . ASP A 1 166 ? 7.176 9.013 8.414 1.00 93.12 166 ASP A CA 1
ATOM 1270 C C . ASP A 1 166 ? 6.050 8.648 7.442 1.00 93.12 166 ASP A C 1
ATOM 1272 O O . ASP A 1 166 ? 5.397 9.530 6.889 1.00 93.12 166 ASP A O 1
ATOM 1276 N N . VAL A 1 167 ? 5.742 7.350 7.322 1.00 94.06 167 VAL A N 1
ATOM 1277 C CA . VAL A 1 167 ? 4.596 6.859 6.541 1.00 94.06 167 VAL A CA 1
ATOM 1278 C C . VAL A 1 167 ? 3.282 7.440 7.075 1.00 94.06 167 VAL A C 1
ATOM 1280 O O . VAL A 1 167 ? 2.499 7.989 6.305 1.00 94.06 167 VAL A O 1
ATOM 1283 N N . ILE A 1 168 ? 3.049 7.386 8.391 1.00 93.12 168 ILE A N 1
ATOM 1284 C CA . ILE A 1 168 ? 1.829 7.937 9.005 1.00 93.12 168 ILE A CA 1
ATOM 1285 C C . ILE A 1 168 ? 1.743 9.454 8.791 1.00 93.12 168 ILE A C 1
ATOM 1287 O O . ILE A 1 168 ? 0.674 9.962 8.452 1.00 93.12 168 ILE A O 1
ATOM 1291 N N . ASN A 1 169 ? 2.856 10.174 8.943 1.00 92.44 169 ASN A N 1
ATOM 1292 C CA . ASN A 1 169 ? 2.904 11.621 8.732 1.00 92.44 169 ASN A CA 1
ATOM 1293 C C . ASN A 1 169 ? 2.530 11.995 7.294 1.00 92.44 169 ASN A C 1
ATOM 1295 O O . ASN A 1 169 ? 1.715 12.894 7.088 1.00 92.44 169 ASN A O 1
ATOM 1299 N N . VAL A 1 170 ? 3.070 11.273 6.310 1.00 92.25 170 VAL A N 1
ATOM 1300 C CA . VAL A 1 170 ? 2.765 11.488 4.891 1.00 92.25 170 VAL A CA 1
ATOM 1301 C C . VAL A 1 170 ? 1.297 11.195 4.582 1.00 92.25 170 VAL A C 1
ATOM 1303 O O . VAL A 1 170 ? 0.645 11.999 3.920 1.00 92.25 170 VAL A O 1
ATOM 1306 N N . PHE A 1 171 ? 0.733 10.104 5.102 1.00 91.00 171 PHE A N 1
ATOM 1307 C CA . PHE A 1 171 ? -0.687 9.794 4.892 1.00 91.00 171 PHE A CA 1
ATOM 1308 C C . PHE A 1 171 ? -1.608 10.814 5.558 1.00 91.00 171 PHE A C 1
ATOM 1310 O O . PHE A 1 171 ? -2.624 11.202 4.979 1.00 91.00 171 PHE A O 1
ATOM 1317 N N . ASN A 1 172 ? -1.240 11.295 6.747 1.00 90.56 172 ASN A N 1
ATOM 1318 C CA . ASN A 1 172 ? -1.982 12.362 7.399 1.00 90.56 172 ASN A CA 1
ATOM 1319 C C . ASN A 1 172 ? -1.900 13.667 6.595 1.00 90.56 172 ASN A C 1
ATOM 1321 O O . ASN A 1 172 ? -2.915 14.332 6.419 1.00 90.56 172 ASN A O 1
ATOM 1325 N N . HIS A 1 173 ? -0.729 14.002 6.048 1.00 89.38 173 HIS A N 1
ATOM 1326 C CA . HIS A 1 173 ? -0.561 15.148 5.157 1.00 89.38 173 HIS A CA 1
ATOM 1327 C C . HIS A 1 173 ? -1.446 15.029 3.905 1.00 89.38 173 HIS A C 1
ATOM 1329 O O . HIS A 1 173 ? -2.219 15.940 3.621 1.00 89.38 173 HIS A O 1
ATOM 1335 N N . ILE A 1 174 ? -1.422 13.883 3.212 1.00 88.44 174 ILE A N 1
ATOM 1336 C CA . ILE A 1 174 ? -2.283 13.624 2.043 1.00 88.44 174 ILE A CA 1
ATOM 1337 C C . ILE A 1 174 ? -3.762 13.811 2.410 1.00 88.44 174 ILE A C 1
ATOM 1339 O O . ILE A 1 174 ? -4.506 14.480 1.692 1.00 88.44 174 ILE A O 1
ATOM 1343 N N . ARG A 1 175 ? -4.196 13.270 3.554 1.00 87.62 175 ARG A N 1
ATOM 1344 C CA . ARG A 1 175 ? -5.571 13.426 4.043 1.00 87.62 175 ARG A CA 1
ATOM 1345 C C . ARG A 1 175 ? -5.923 14.885 4.339 1.00 87.62 175 ARG A C 1
ATOM 1347 O O . ARG A 1 175 ? -7.052 15.290 4.074 1.00 87.62 175 ARG A O 1
ATOM 1354 N N . GLN A 1 176 ? -5.017 15.664 4.919 1.00 86.38 176 GLN A N 1
ATOM 1355 C CA . GLN A 1 176 ? -5.272 17.070 5.241 1.00 86.38 176 GLN A CA 1
ATOM 1356 C C . GLN A 1 176 ? -5.410 17.921 3.978 1.00 86.38 176 GLN A C 1
ATOM 1358 O O . GLN A 1 176 ? -6.389 18.658 3.862 1.00 86.38 176 GLN A O 1
ATOM 1363 N N . VAL A 1 177 ? -4.507 17.729 3.011 1.00 86.56 177 VAL A N 1
ATOM 1364 C CA . VAL A 1 177 ? -4.539 18.419 1.714 1.00 86.56 177 VAL A CA 1
ATOM 1365 C C . VAL A 1 177 ? -5.832 18.104 0.961 1.00 86.56 177 VAL A C 1
ATOM 1367 O O . VAL A 1 177 ? -6.530 19.024 0.549 1.00 86.56 177 VAL A O 1
ATOM 1370 N N . LYS A 1 178 ? -6.228 16.826 0.871 1.00 81.62 178 LYS A N 1
ATOM 1371 C CA . LYS A 1 178 ? -7.490 16.431 0.211 1.00 81.62 178 LYS A CA 1
ATOM 1372 C C . LYS A 1 178 ? -8.744 17.008 0.879 1.00 81.62 178 LYS A C 1
ATOM 1374 O O . LYS A 1 178 ? -9.765 17.179 0.228 1.00 81.62 178 LYS A O 1
ATOM 1379 N N . ASN A 1 179 ? -8.693 17.273 2.184 1.00 82.81 179 ASN A N 1
ATOM 1380 C CA . ASN A 1 179 ? -9.811 17.855 2.930 1.00 82.81 179 ASN A CA 1
ATOM 1381 C C . ASN A 1 179 ? -9.793 19.394 2.945 1.00 82.81 179 ASN A C 1
ATOM 1383 O O . ASN A 1 179 ? -10.646 19.982 3.608 1.00 82.81 179 ASN A O 1
ATOM 1387 N N . GLY A 1 180 ? -8.814 20.044 2.302 1.00 79.69 180 GLY A N 1
ATOM 1388 C CA . GLY A 1 180 ? -8.641 21.499 2.366 1.00 79.69 180 GLY A CA 1
ATOM 1389 C C . GLY A 1 180 ? -8.370 22.025 3.782 1.00 79.69 180 GLY A C 1
ATOM 1390 O O . GLY A 1 180 ? -8.689 23.171 4.087 1.00 79.69 180 GLY A O 1
ATOM 1391 N N . LYS A 1 181 ? -7.837 21.186 4.679 1.00 79.56 181 LYS A N 1
ATOM 1392 C CA . LYS A 1 181 ? -7.547 21.569 6.069 1.00 79.56 181 LYS A CA 1
ATOM 1393 C C . LYS A 1 181 ? -6.163 22.201 6.171 1.00 79.56 181 LYS A C 1
ATOM 1395 O O . LYS A 1 181 ? -5.257 21.852 5.418 1.00 79.56 181 LYS A O 1
ATOM 1400 N N . THR A 1 182 ? -5.982 23.082 7.155 1.00 78.06 182 THR A N 1
ATOM 1401 C CA . THR A 1 182 ? -4.656 23.612 7.505 1.00 78.06 182 THR A CA 1
ATOM 1402 C C . THR A 1 182 ? -3.715 22.463 7.847 1.00 78.06 182 THR A C 1
ATOM 1404 O O . THR A 1 182 ? -4.103 21.596 8.630 1.00 78.06 182 THR A O 1
ATOM 1407 N N . ILE A 1 183 ? -2.498 22.480 7.300 1.00 80.12 183 ILE A N 1
ATOM 1408 C CA . ILE A 1 183 ? -1.486 21.450 7.545 1.00 80.12 183 ILE A CA 1
ATOM 1409 C C . ILE A 1 183 ? -1.008 21.564 8.996 1.00 80.12 183 ILE A C 1
ATOM 1411 O O . ILE A 1 183 ? -0.258 22.471 9.343 1.00 80.12 183 ILE A O 1
ATOM 1415 N N . GLN A 1 184 ? -1.456 20.641 9.839 1.00 78.75 184 GLN A N 1
ATOM 1416 C CA . GLN A 1 184 ? -1.064 20.504 11.234 1.00 78.75 184 GLN A CA 1
ATOM 1417 C C . GLN A 1 184 ? -0.157 19.281 11.423 1.00 78.75 184 GLN A C 1
ATOM 1419 O O . GLN A 1 184 ? -0.396 18.227 10.808 1.00 78.75 184 GLN A O 1
ATOM 1424 N N . PRO A 1 185 ? 0.874 19.386 12.282 1.00 76.69 185 PRO A N 1
ATOM 1425 C CA . PRO A 1 185 ? 1.725 18.256 12.620 1.00 76.69 185 PRO A CA 1
ATOM 1426 C C . PRO A 1 185 ? 0.916 17.154 13.316 1.00 76.69 185 PRO A C 1
ATOM 1428 O O . PRO A 1 185 ? -0.064 17.414 14.015 1.00 76.69 185 PRO A O 1
ATOM 1431 N N . VAL A 1 186 ? 1.325 15.898 13.122 1.00 79.06 186 VAL A N 1
ATOM 1432 C CA . VAL A 1 186 ? 0.689 14.761 13.799 1.00 79.06 186 VAL A CA 1
ATOM 1433 C C . VAL A 1 186 ? 0.994 14.844 15.292 1.00 79.06 186 VAL A C 1
ATOM 1435 O O . VAL A 1 186 ? 2.153 14.757 15.696 1.00 79.06 186 VAL A O 1
ATOM 1438 N N . ILE A 1 187 ? -0.050 14.978 16.106 1.00 80.75 187 ILE A N 1
ATOM 1439 C CA . ILE A 1 187 ? 0.059 14.962 17.564 1.00 80.75 187 ILE A CA 1
ATOM 1440 C C . ILE A 1 187 ? 0.270 13.512 18.028 1.00 80.75 187 ILE A C 1
ATOM 1442 O O . ILE A 1 187 ? -0.372 12.576 17.540 1.00 80.75 187 ILE A O 1
ATOM 1446 N N . LEU A 1 188 ? 1.214 13.312 18.948 1.00 81.12 188 LEU A N 1
ATOM 1447 C CA . LEU A 1 188 ? 1.609 12.002 19.474 1.00 81.12 188 LEU A CA 1
ATOM 1448 C C . LEU A 1 188 ? 0.641 11.516 20.567 1.00 81.12 188 LEU A C 1
ATOM 1450 O O . LEU A 1 188 ? 1.045 11.251 21.695 1.00 81.12 188 LEU A O 1
ATOM 1454 N N . ASP A 1 189 ? -0.632 11.372 20.211 1.00 86.06 189 ASP A N 1
ATOM 1455 C CA . ASP A 1 189 ? -1.692 10.960 21.135 1.00 86.06 189 ASP A CA 1
ATOM 1456 C C . ASP A 1 189 ? -1.872 9.433 21.199 1.00 86.06 189 ASP A C 1
ATOM 1458 O O . ASP A 1 189 ? -1.321 8.664 20.400 1.00 86.06 189 ASP A O 1
ATOM 1462 N N . GLY A 1 190 ? -2.755 8.969 22.092 1.00 87.38 190 GLY A N 1
ATOM 1463 C CA . GLY A 1 190 ? -3.190 7.566 22.142 1.00 87.38 190 GLY A CA 1
ATOM 1464 C C . GLY A 1 190 ? -3.746 7.052 20.803 1.00 87.38 190 GLY A C 1
ATOM 1465 O O . GLY A 1 190 ? -3.491 5.909 20.420 1.00 87.38 190 GLY A O 1
ATOM 1466 N N . ASN A 1 191 ? -4.411 7.918 20.029 1.00 87.25 191 ASN A N 1
ATOM 1467 C CA . ASN A 1 191 ? -4.916 7.599 18.688 1.00 87.25 191 ASN A CA 1
ATOM 1468 C C . ASN A 1 191 ? -3.787 7.309 17.689 1.00 87.25 191 ASN A C 1
ATOM 1470 O O . ASN A 1 191 ? -3.896 6.386 16.879 1.00 87.25 191 ASN A O 1
ATOM 1474 N N . TYR A 1 192 ? -2.680 8.053 17.768 1.00 90.31 192 TYR A N 1
ATOM 1475 C CA . TYR A 1 192 ? -1.503 7.809 16.937 1.00 90.31 192 TYR A CA 1
ATOM 1476 C C . TYR A 1 192 ? -0.867 6.453 17.272 1.00 90.31 192 TYR A C 1
ATOM 1478 O O . TYR A 1 192 ? -0.536 5.678 16.370 1.00 90.31 192 TYR A O 1
ATOM 1486 N N . ILE A 1 193 ? -0.750 6.124 18.562 1.00 91.75 193 ILE A N 1
ATOM 1487 C CA . ILE A 1 193 ? -0.221 4.827 19.013 1.00 91.75 193 ILE A CA 1
ATOM 1488 C C . ILE A 1 193 ? -1.122 3.684 18.526 1.00 91.75 193 ILE A C 1
ATOM 1490 O O . ILE A 1 193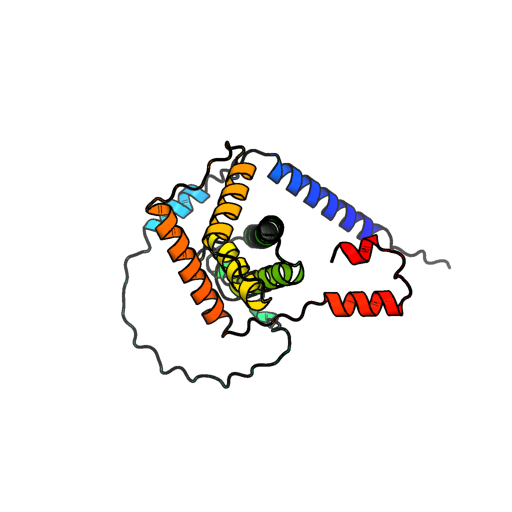 ? -0.624 2.678 18.008 1.00 91.75 193 ILE A O 1
ATOM 1494 N N . ALA A 1 194 ? -2.443 3.847 18.627 1.00 92.94 194 ALA A N 1
ATOM 1495 C CA . ALA A 1 194 ? -3.407 2.877 18.121 1.00 92.94 194 ALA A CA 1
ATOM 1496 C C . ALA A 1 194 ? -3.266 2.678 16.603 1.00 92.94 194 ALA A C 1
ATOM 1498 O O . ALA A 1 194 ? -3.155 1.535 16.151 1.00 92.94 194 ALA A O 1
ATOM 1499 N N . LEU A 1 195 ? -3.190 3.762 15.822 1.00 91.94 195 LEU A N 1
ATOM 1500 C CA . LEU A 1 195 ? -3.012 3.701 14.369 1.00 91.94 195 LEU A CA 1
ATOM 1501 C C . LEU A 1 195 ? -1.700 3.011 13.985 1.00 91.94 195 LEU A C 1
ATOM 1503 O O . LEU A 1 195 ? -1.703 2.093 13.164 1.00 91.94 195 LEU A O 1
ATOM 1507 N N . LYS A 1 196 ? -0.589 3.381 14.629 1.00 92.88 196 LYS A N 1
ATOM 1508 C CA . LYS A 1 196 ? 0.714 2.730 14.436 1.00 92.88 196 LYS A CA 1
ATOM 1509 C C . LYS A 1 196 ? 0.619 1.222 14.675 1.00 92.88 196 LYS A C 1
ATOM 1511 O O . LYS A 1 196 ? 1.112 0.436 13.865 1.00 92.88 196 LYS A O 1
ATOM 1516 N N . ASN A 1 197 ? -0.051 0.806 15.748 1.00 95.25 197 ASN A N 1
ATOM 1517 C CA . ASN A 1 197 ? -0.260 -0.609 16.045 1.00 95.25 197 ASN A CA 1
ATOM 1518 C C . ASN A 1 197 ? -1.148 -1.299 14.997 1.00 95.25 197 ASN A C 1
ATOM 1520 O O . ASN A 1 197 ? -0.893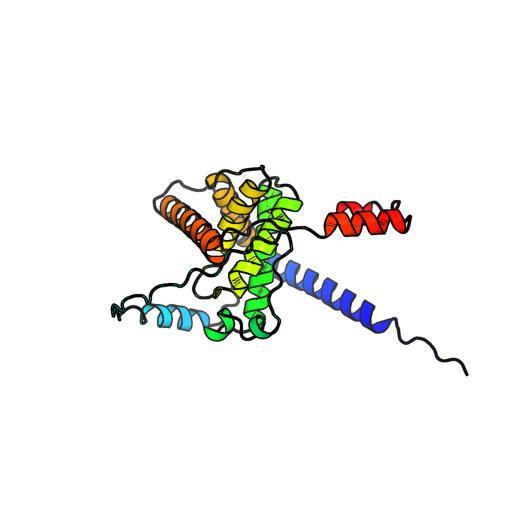 -2.455 14.659 1.00 95.25 197 ASN A O 1
ATOM 1524 N N . GLN A 1 198 ? -2.158 -0.615 14.451 1.00 94.31 198 GLN A N 1
ATOM 1525 C CA . GLN A 1 198 ? -2.977 -1.153 13.360 1.00 94.31 198 GLN A CA 1
ATOM 1526 C C . GLN A 1 198 ? -2.175 -1.343 12.071 1.00 94.31 198 GLN A C 1
ATOM 1528 O O . GLN A 1 198 ? -2.318 -2.391 11.442 1.00 94.31 198 GLN A O 1
ATOM 1533 N N . VAL A 1 199 ? -1.290 -0.403 11.723 1.00 94.81 199 VAL A N 1
ATOM 1534 C CA . VAL A 1 199 ? -0.392 -0.525 10.561 1.00 94.81 199 VAL A CA 1
ATOM 1535 C C . VAL A 1 199 ? 0.558 -1.711 10.733 1.00 94.81 199 VAL A C 1
ATOM 1537 O O . VAL A 1 199 ? 0.656 -2.546 9.840 1.00 94.81 199 VAL A O 1
ATOM 1540 N N . ILE A 1 200 ? 1.178 -1.870 11.907 1.00 94.62 200 ILE A N 1
ATOM 1541 C CA . ILE A 1 200 ? 2.058 -3.019 12.199 1.00 94.62 200 ILE A CA 1
ATOM 1542 C C . ILE A 1 200 ? 1.283 -4.345 12.118 1.00 94.62 200 ILE A C 1
ATOM 1544 O O . ILE A 1 200 ? 1.766 -5.335 11.566 1.00 94.62 200 ILE A O 1
ATOM 1548 N N . LYS A 1 201 ? 0.055 -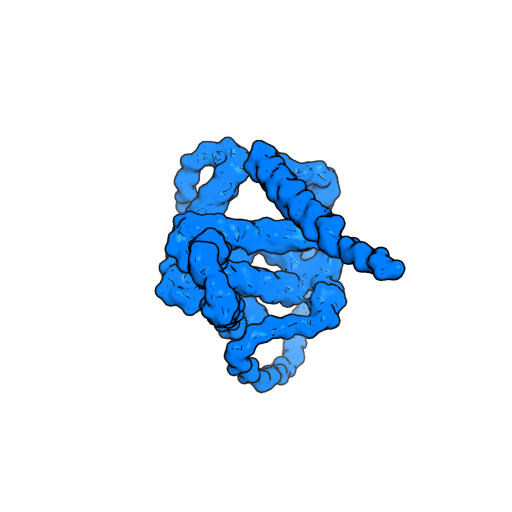4.389 12.649 1.00 95.25 201 LYS A N 1
ATOM 1549 C CA . LYS A 1 201 ? -0.810 -5.575 12.542 1.00 95.25 201 LYS A CA 1
ATOM 1550 C C . LYS A 1 201 ? -1.227 -5.844 11.094 1.00 95.25 201 LYS A C 1
ATOM 1552 O O . LYS A 1 201 ? -1.316 -7.004 10.700 1.00 95.25 201 LYS A O 1
ATOM 1557 N N . ALA A 1 202 ? -1.510 -4.806 10.309 1.00 94.06 202 ALA A N 1
ATOM 1558 C CA . ALA A 1 202 ? -1.836 -4.922 8.889 1.00 94.06 202 ALA A CA 1
ATOM 1559 C C . ALA A 1 202 ? -0.647 -5.456 8.080 1.00 94.06 202 ALA A C 1
ATOM 1561 O O . ALA A 1 202 ? -0.835 -6.381 7.300 1.00 94.06 202 ALA A O 1
ATOM 1562 N N . GLU A 1 203 ? 0.570 -4.985 8.351 1.00 94.50 203 GLU A N 1
ATOM 1563 C CA . GLU A 1 203 ? 1.796 -5.493 7.726 1.00 94.50 203 GLU A CA 1
ATOM 1564 C C . GLU A 1 203 ? 1.980 -7.000 7.965 1.00 94.50 203 GLU A C 1
ATOM 1566 O O . GLU A 1 203 ? 2.163 -7.768 7.021 1.00 94.50 203 GLU A O 1
ATOM 1571 N N . ARG A 1 204 ? 1.840 -7.457 9.218 1.00 94.06 204 ARG A N 1
ATOM 1572 C CA . ARG A 1 204 ? 1.915 -8.894 9.547 1.00 94.06 204 ARG A CA 1
ATOM 1573 C C . ARG A 1 204 ? 0.837 -9.714 8.838 1.00 94.06 204 ARG A C 1
ATOM 1575 O O . ARG A 1 204 ? 1.094 -10.842 8.423 1.00 94.06 204 ARG A O 1
ATOM 1582 N N . ARG A 1 205 ? -0.374 -9.162 8.710 1.00 92.56 205 ARG A N 1
ATOM 1583 C CA . ARG A 1 205 ? -1.466 -9.803 7.966 1.00 92.56 205 ARG A CA 1
ATOM 1584 C C . ARG A 1 205 ? -1.120 -9.920 6.486 1.00 92.56 205 ARG A C 1
ATOM 1586 O O . ARG A 1 205 ? -1.296 -10.997 5.936 1.00 92.56 205 ARG A O 1
ATOM 1593 N N . LEU A 1 206 ? -0.568 -8.870 5.881 1.00 92.56 206 LEU A N 1
ATOM 1594 C CA . LEU A 1 206 ? -0.136 -8.890 4.485 1.00 92.56 206 LEU A CA 1
ATOM 1595 C C . LEU A 1 206 ? 0.854 -10.033 4.225 1.00 92.56 206 LEU A C 1
ATOM 1597 O O . LEU A 1 206 ? 0.640 -10.842 3.328 1.00 92.56 206 LEU A O 1
ATOM 1601 N N . LEU A 1 207 ? 1.884 -10.154 5.067 1.00 91.44 207 LEU A N 1
ATOM 1602 C CA . LEU A 1 207 ? 2.889 -11.219 4.964 1.00 91.44 207 LEU A CA 1
ATOM 1603 C C . LEU A 1 207 ? 2.282 -12.621 5.084 1.00 91.44 207 LEU A C 1
ATOM 1605 O O . LEU A 1 207 ? 2.639 -13.515 4.317 1.00 91.44 207 LEU A O 1
ATOM 1609 N N . LYS A 1 208 ? 1.345 -12.802 6.022 1.00 90.69 208 LYS A N 1
ATOM 1610 C CA . LYS A 1 208 ? 0.654 -14.078 6.236 1.00 90.69 208 LYS A CA 1
ATOM 1611 C C . LYS A 1 208 ? -0.183 -14.486 5.024 1.00 90.69 208 LYS A C 1
ATOM 1613 O O . LYS A 1 208 ? -0.169 -15.655 4.657 1.00 90.69 208 LYS A O 1
ATOM 1618 N N . GLU A 1 209 ? -0.906 -13.545 4.422 1.00 87.81 209 GLU A N 1
ATOM 1619 C CA . GLU A 1 209 ? -1.781 -13.832 3.277 1.00 87.81 209 GLU A CA 1
ATOM 1620 C C . GLU A 1 209 ? -1.002 -14.046 1.979 1.00 87.81 209 GLU A C 1
ATOM 1622 O O . GLU A 1 209 ? -1.386 -14.875 1.163 1.00 87.81 209 GLU A O 1
ATOM 1627 N N . LEU A 1 210 ? 0.123 -13.352 1.810 1.00 83.81 210 LEU A N 1
ATOM 1628 C CA . LEU A 1 210 ? 1.014 -13.545 0.665 1.00 83.81 210 LEU A CA 1
ATOM 1629 C C . LEU A 1 210 ? 1.935 -14.766 0.821 1.00 83.81 210 LEU A C 1
ATOM 1631 O O . LEU A 1 210 ? 2.713 -15.062 -0.082 1.00 83.81 210 LEU A O 1
ATOM 1635 N N . GLY A 1 211 ? 1.899 -15.450 1.970 1.00 83.88 211 GLY A N 1
ATOM 1636 C CA . GLY A 1 211 ? 2.774 -16.587 2.257 1.00 83.88 211 GLY A CA 1
ATOM 1637 C C . GLY A 1 211 ? 4.261 -16.229 2.191 1.00 83.88 211 GLY A C 1
ATOM 1638 O O . GLY A 1 211 ? 5.060 -17.047 1.753 1.00 83.88 211 GLY A O 1
ATOM 1639 N N . PHE A 1 212 ? 4.623 -14.995 2.562 1.00 83.56 212 PHE A N 1
ATOM 1640 C CA . PHE A 1 212 ? 5.976 -14.429 2.426 1.00 83.56 212 PHE A CA 1
ATOM 1641 C C . PHE A 1 212 ? 6.523 -14.352 0.982 1.00 83.56 212 PHE A C 1
ATOM 1643 O O . PHE A 1 212 ? 7.658 -13.919 0.780 1.00 83.56 212 PHE A O 1
ATOM 1650 N N . CYS A 1 213 ? 5.709 -14.658 -0.037 1.00 81.38 213 CYS A N 1
ATOM 1651 C CA . CYS A 1 213 ? 6.037 -14.435 -1.446 1.00 81.38 213 CYS A CA 1
ATOM 1652 C C . CYS A 1 213 ? 5.845 -12.952 -1.802 1.00 81.38 213 CYS A C 1
ATOM 1654 O O . CYS A 1 213 ? 4.840 -12.526 -2.377 1.00 81.38 213 CYS A O 1
ATOM 1656 N N . CYS A 1 214 ? 6.812 -12.139 -1.389 1.00 79.69 214 CYS A N 1
ATOM 1657 C CA . CYS A 1 214 ? 6.780 -10.690 -1.561 1.00 79.69 214 CYS A CA 1
ATOM 1658 C C . CYS A 1 214 ? 7.671 -10.179 -2.704 1.00 79.69 214 CYS A C 1
ATOM 1660 O O . CYS A 1 214 ? 7.626 -8.995 -3.022 1.00 79.69 214 CYS A O 1
ATOM 1662 N N . HIS A 1 215 ? 8.416 -11.072 -3.366 1.00 81.38 215 HIS A N 1
ATOM 1663 C CA . HIS A 1 215 ? 9.185 -10.737 -4.559 1.00 81.38 215 HIS A CA 1
ATOM 1664 C C . HIS A 1 215 ? 8.247 -10.415 -5.733 1.00 81.38 215 HIS A C 1
ATOM 1666 O O . HIS A 1 215 ? 7.294 -11.151 -6.022 1.00 81.38 215 HIS A O 1
ATOM 1672 N N . VAL A 1 216 ? 8.511 -9.299 -6.412 1.00 81.81 216 VAL A N 1
ATOM 1673 C CA . VAL A 1 216 ? 7.749 -8.851 -7.579 1.00 81.81 216 VAL A CA 1
ATOM 1674 C C . VAL A 1 216 ? 8.721 -8.557 -8.711 1.00 81.81 216 VAL A C 1
ATOM 1676 O O . VAL A 1 216 ? 9.588 -7.696 -8.598 1.00 81.81 216 VAL A O 1
ATOM 1679 N N . LYS A 1 217 ? 8.558 -9.252 -9.838 1.00 80.44 217 LYS A N 1
ATOM 1680 C CA . LYS A 1 217 ? 9.282 -8.926 -11.067 1.00 80.44 217 LYS A CA 1
ATOM 1681 C C . LYS A 1 217 ? 8.488 -7.889 -11.841 1.00 80.44 217 LYS A C 1
ATOM 1683 O O . LYS A 1 217 ? 7.437 -8.195 -12.406 1.00 80.44 217 LYS A O 1
ATOM 1688 N N . HIS A 1 218 ? 8.989 -6.663 -11.866 1.00 80.44 218 HIS A N 1
ATOM 1689 C CA . HIS A 1 218 ? 8.352 -5.589 -12.615 1.00 80.44 218 HIS A CA 1
ATOM 1690 C C . HIS A 1 218 ? 8.634 -5.690 -14.123 1.00 80.44 218 HIS A C 1
ATOM 1692 O O . HIS A 1 218 ? 9.768 -5.981 -14.514 1.00 80.44 218 HIS A O 1
ATOM 1698 N N . PRO A 1 219 ? 7.648 -5.384 -14.990 1.00 81.69 219 PRO A N 1
ATOM 1699 C CA . PRO A 1 219 ? 7.824 -5.437 -16.442 1.00 81.69 219 PRO A CA 1
ATOM 1700 C C . PRO A 1 219 ? 8.725 -4.317 -16.986 1.00 81.69 219 PRO A C 1
ATOM 1702 O O . PRO A 1 219 ? 9.082 -4.356 -18.159 1.00 81.69 219 PRO A O 1
ATOM 1705 N N . HIS A 1 220 ? 9.136 -3.344 -16.161 1.00 78.75 220 HIS A N 1
ATOM 1706 C CA . HIS A 1 220 ? 9.954 -2.198 -16.580 1.00 78.75 220 HIS A CA 1
ATOM 1707 C C . HIS A 1 220 ? 11.220 -2.617 -17.340 1.00 78.75 220 HIS A C 1
ATOM 1709 O O . HIS A 1 220 ? 11.515 -2.070 -18.398 1.00 78.75 220 HIS A O 1
ATOM 1715 N N . LYS A 1 221 ? 11.928 -3.654 -16.867 1.00 77.44 221 LYS A N 1
ATOM 1716 C CA . LYS A 1 221 ? 13.142 -4.155 -17.535 1.00 77.44 221 LYS A CA 1
ATOM 1717 C C . LYS A 1 221 ? 12.856 -4.712 -18.935 1.00 77.44 221 LYS A C 1
ATOM 1719 O O . LYS A 1 221 ? 13.670 -4.540 -19.835 1.00 77.44 221 LYS A O 1
ATOM 1724 N N . ILE A 1 222 ? 11.699 -5.350 -19.116 1.00 79.88 222 ILE A N 1
ATOM 1725 C CA . ILE A 1 222 ? 11.265 -5.918 -20.399 1.00 79.88 222 ILE A CA 1
ATOM 1726 C C . ILE A 1 222 ? 10.896 -4.792 -21.367 1.00 79.88 222 ILE A C 1
ATOM 1728 O O . ILE A 1 222 ? 11.313 -4.816 -22.520 1.00 79.88 222 ILE A O 1
ATOM 1732 N N . ILE A 1 223 ? 10.173 -3.776 -20.889 1.00 81.62 223 ILE A N 1
ATOM 1733 C CA . ILE A 1 223 ? 9.792 -2.612 -21.701 1.00 81.62 223 ILE A CA 1
ATOM 1734 C C . ILE A 1 223 ? 11.044 -1.887 -22.210 1.00 81.62 223 ILE A C 1
ATOM 1736 O O . ILE A 1 223 ? 11.145 -1.625 -23.403 1.00 81.62 223 ILE A O 1
ATOM 1740 N N . ILE A 1 224 ? 12.028 -1.639 -21.340 1.00 80.12 224 ILE A N 1
ATOM 1741 C CA . ILE A 1 224 ? 13.295 -0.997 -21.727 1.00 80.12 224 ILE A CA 1
ATOM 1742 C C . ILE A 1 224 ? 14.059 -1.847 -22.754 1.00 80.12 224 ILE A C 1
ATOM 1744 O O . ILE A 1 224 ? 14.610 -1.306 -23.706 1.00 80.12 224 ILE A O 1
ATOM 1748 N N . MET A 1 225 ? 14.082 -3.173 -22.587 1.00 81.19 225 MET A N 1
ATOM 1749 C CA . MET A 1 225 ? 14.721 -4.078 -23.548 1.00 81.19 225 MET A CA 1
ATOM 1750 C C . MET A 1 225 ? 14.079 -3.978 -24.937 1.00 81.19 225 MET A C 1
ATOM 1752 O O . MET A 1 225 ? 14.798 -3.902 -25.929 1.00 81.19 225 MET A O 1
ATOM 1756 N N . TYR A 1 226 ? 12.746 -3.939 -25.011 1.00 82.75 226 TYR A N 1
ATOM 1757 C CA . TYR A 1 226 ? 12.039 -3.786 -26.283 1.00 82.75 226 TYR A CA 1
ATOM 1758 C C . TYR A 1 226 ? 12.219 -2.398 -26.902 1.00 82.75 226 TYR A C 1
ATOM 1760 O O . TYR A 1 226 ? 12.374 -2.313 -28.113 1.00 82.75 226 TYR A O 1
ATOM 1768 N N . LEU A 1 227 ? 12.238 -1.326 -26.103 1.00 81.62 227 LEU A N 1
ATOM 1769 C CA . LEU A 1 227 ? 12.489 0.029 -26.612 1.00 81.62 227 LEU A CA 1
ATOM 1770 C C . LEU A 1 227 ? 13.863 0.139 -27.286 1.00 81.62 227 LEU A C 1
ATOM 1772 O O . LEU A 1 227 ? 13.948 0.672 -28.390 1.00 81.62 227 LEU A O 1
ATOM 1776 N N . ARG A 1 228 ? 14.890 -0.463 -26.670 1.00 78.94 228 ARG A N 1
ATOM 1777 C CA . ARG A 1 228 ? 16.247 -0.545 -27.231 1.00 78.94 228 ARG A CA 1
ATOM 1778 C C . ARG A 1 228 ? 16.311 -1.391 -28.495 1.00 78.94 228 ARG A C 1
ATOM 1780 O O . ARG A 1 228 ? 16.958 -1.008 -29.458 1.00 78.94 228 ARG A O 1
ATOM 1787 N N . LEU A 1 229 ? 15.633 -2.543 -28.500 1.00 82.62 229 LEU A N 1
ATOM 1788 C CA . LEU A 1 229 ? 15.578 -3.430 -29.668 1.00 82.62 229 LEU A CA 1
ATOM 1789 C C . LEU A 1 229 ? 14.900 -2.762 -30.872 1.00 82.62 229 LEU A C 1
ATOM 1791 O O . LEU A 1 229 ? 15.267 -3.031 -32.008 1.00 82.62 229 LEU A O 1
ATOM 1795 N N . LEU A 1 230 ? 13.898 -1.923 -30.616 1.00 84.06 230 LEU A N 1
ATOM 1796 C CA . LEU A 1 230 ? 13.144 -1.200 -31.638 1.00 84.06 230 LEU A CA 1
ATOM 1797 C C . LEU A 1 230 ? 13.780 0.151 -32.011 1.00 84.06 230 LEU A C 1
ATOM 1799 O O . LEU A 1 230 ? 13.142 0.920 -32.724 1.00 84.06 230 LEU A O 1
ATOM 1803 N N . GLU A 1 231 ? 14.985 0.453 -31.507 1.00 77.06 231 GLU A N 1
ATOM 1804 C CA . GLU A 1 231 ? 15.728 1.703 -31.753 1.00 77.06 231 GLU A CA 1
ATOM 1805 C C . GLU A 1 231 ? 14.911 2.978 -31.446 1.00 77.06 231 GLU A C 1
ATOM 1807 O O . GLU A 1 231 ? 15.151 4.054 -31.986 1.00 77.06 231 GLU A O 1
ATOM 1812 N N . ALA A 1 232 ? 13.937 2.879 -30.536 1.00 66.94 232 ALA A N 1
ATOM 1813 C CA . ALA A 1 232 ? 13.048 3.976 -30.144 1.00 66.94 232 ALA A CA 1
ATOM 1814 C C . ALA A 1 232 ? 13.554 4.736 -28.899 1.00 66.94 232 ALA A C 1
ATOM 1816 O O . ALA A 1 232 ? 12.774 5.399 -28.205 1.00 66.94 232 ALA A O 1
ATOM 1817 N N . ASP A 1 233 ? 14.852 4.630 -28.603 1.00 59.41 233 ASP A N 1
ATOM 1818 C CA . ASP A 1 233 ? 15.498 5.154 -27.3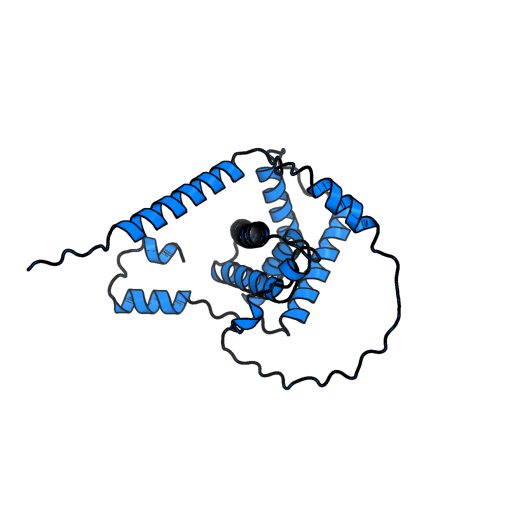92 1.00 59.41 233 ASP A CA 1
ATOM 1819 C C . ASP A 1 233 ? 15.496 6.694 -27.305 1.00 59.41 233 ASP A C 1
ATOM 1821 O O . ASP A 1 233 ? 15.572 7.258 -26.209 1.00 59.41 233 ASP A O 1
ATOM 1825 N N . ASP A 1 234 ? 15.338 7.386 -28.437 1.00 58.62 234 ASP A N 1
ATOM 1826 C CA . ASP A 1 234 ? 15.341 8.854 -28.513 1.00 58.62 234 ASP A CA 1
ATOM 1827 C C . ASP A 1 234 ? 14.100 9.501 -27.877 1.00 58.62 234 ASP A C 1
ATOM 1829 O O . ASP A 1 234 ? 14.104 10.676 -27.490 1.00 58.62 234 ASP A O 1
ATOM 1833 N N . ASN A 1 235 ? 13.039 8.722 -27.661 1.00 60.25 235 ASN A N 1
ATOM 1834 C CA . ASN A 1 235 ? 11.836 9.167 -26.972 1.00 60.25 235 ASN A CA 1
ATOM 1835 C C . ASN A 1 235 ? 12.021 9.118 -25.446 1.00 60.25 235 ASN A C 1
ATOM 1837 O O . ASN A 1 235 ? 11.344 8.372 -24.734 1.00 60.25 235 ASN A O 1
ATOM 1841 N N . ARG A 1 236 ? 12.905 9.979 -24.915 1.00 52.62 236 ARG A N 1
ATOM 1842 C CA . ARG A 1 236 ? 13.164 10.135 -23.463 1.00 52.62 236 ARG A CA 1
ATOM 1843 C C . ARG A 1 236 ? 11.894 10.330 -22.621 1.00 52.62 236 ARG A C 1
ATOM 1845 O O . ARG A 1 236 ? 11.880 9.987 -21.442 1.00 52.62 236 ARG A O 1
ATOM 1852 N N . TRP A 1 237 ? 10.823 10.850 -23.220 1.00 53.72 237 TRP A N 1
ATOM 1853 C CA . TRP A 1 237 ? 9.521 11.022 -22.572 1.00 53.72 237 TRP A CA 1
ATOM 1854 C C . TRP A 1 237 ? 8.833 9.693 -22.207 1.00 53.72 237 TRP A C 1
ATOM 1856 O O . TRP A 1 237 ? 8.098 9.651 -21.223 1.00 53.72 237 TRP A O 1
ATOM 1866 N N . LEU A 1 238 ? 9.098 8.602 -22.938 1.00 53.78 238 LEU A N 1
ATOM 1867 C CA . LEU A 1 238 ? 8.578 7.263 -22.628 1.00 53.78 238 LEU A CA 1
ATOM 1868 C C . LEU A 1 238 ? 9.383 6.578 -21.517 1.00 53.78 238 LEU A C 1
ATOM 1870 O O . LEU A 1 238 ? 8.799 5.934 -20.649 1.00 53.78 238 LEU A O 1
ATOM 1874 N N . ALA A 1 239 ? 10.707 6.752 -21.514 1.00 49.53 239 ALA A N 1
ATOM 1875 C CA . ALA A 1 239 ? 11.615 6.081 -20.581 1.00 49.53 239 ALA A CA 1
ATOM 1876 C C . ALA A 1 239 ? 11.566 6.638 -19.143 1.00 49.53 239 ALA A C 1
ATOM 1878 O O . ALA A 1 239 ? 11.898 5.922 -18.203 1.00 49.53 239 ALA A O 1
ATOM 1879 N N . MET A 1 240 ? 11.159 7.901 -18.955 1.00 45.12 240 MET A N 1
ATOM 1880 C CA . MET A 1 240 ? 11.090 8.538 -17.626 1.00 45.12 240 MET A CA 1
ATOM 1881 C C . MET A 1 240 ? 9.719 8.428 -16.937 1.00 45.12 240 MET A C 1
ATOM 1883 O O . MET A 1 240 ? 9.592 8.825 -15.782 1.00 45.12 240 MET A O 1
ATOM 1887 N N . SER A 1 241 ? 8.689 7.916 -17.621 1.00 46.28 241 SER A N 1
ATOM 1888 C CA . SER A 1 241 ? 7.334 7.774 -17.058 1.00 46.28 241 SER A CA 1
ATOM 1889 C C . SER A 1 241 ? 7.057 6.393 -16.440 1.00 46.28 241 SER A C 1
ATOM 1891 O O . SER A 1 241 ? 5.946 6.171 -15.948 1.00 46.28 241 SER A O 1
ATOM 1893 N N . SER A 1 242 ? 8.016 5.468 -16.504 1.00 37.97 242 SER A N 1
ATOM 1894 C CA . SER A 1 242 ? 7.907 4.085 -16.019 1.00 37.97 242 SER A CA 1
ATOM 1895 C C . SER A 1 242 ? 8.635 3.867 -14.703 1.00 37.97 242 SER A C 1
ATOM 1897 O O . SER A 1 242 ? 9.842 4.190 -14.657 1.00 37.97 242 SER A O 1
#

pLDDT: mean 71.26, std 23.7, range [27.19, 96.0]

Sequence (242 aa):
MKESYVGGDCERARGKRRSQRRASLDALLSSPLTLPRCPKLSLILLQLKMAATGTEAMNPPAKKYGSVVITLENVLLPPEKLSPSPSQQDGLDPEIEMDLRILGCELIQTGGILLRLPQVAMAAGQVLFQRFYYAKSMVRYPMETTAMACIALASKIEEAPRKIRDVINVFNHIRQVKNGKTIQPVILDGNYIALKNQVIKAERRLLKELGFCCHVKHPHKIIIMYLRLLEADDNRWLAMSS